Protein AF-0000000076748631 (afdb_homodimer)

Foldseek 3Di:
DPPPPPPPPPPPPPPVPVVVDDQDPQNVQVVVLVVVLQVCLFLLVLVVNLVQADQWAWEAPCQPPNDGIDIDGSVVVSVVSLLFNLLFPGKGKDWDDWDKDDDPFKIKIKIWIKIWTHHPDAAIKIWTDMWMWIWGDDVPHIHTRYIHDDTDDMDGDCVVRVRSSVCSVVSSVVSVVPDDDDD/DPPPPPPPPPPPPPPPPVVVPDQDPQNVQVVVLVVVLQVCLFLLVLVVNLVQADQWAWEAPCQPPNDGIDIDGSVVVSVVSLLFNLLFPTKGKDWDDWDKDDDPFKIKIKIWIKIWTHHPDQAIKIWTDMWMWIWGDDVPHIHTRYIHDDTDDMDGDCVVRVRSSVCSNVSSVVSVVPDDDDD

Organism: NCBI:txid190893

pLDDT: mean 91.05, std 18.89, range [30.5, 99.0]

Nearest PDB structures (foldseek):
  4gb5-assembly1_A  TM=9.328E-01  e=2.569E-11  Kribbella flavida DSM 17836
  8uso-assembly1_C  TM=7.664E-01  e=4.942E-06  Homo sapiens
  8uso-assembly1_A  TM=7.696E-01  e=5.552E-06  Homo sapiens
  5ig5-assembly1_F-2  TM=7.342E-01  e=4.785E-05  Nematostella vectensis
  7urz-assembly1_B  TM=7.577E-01  e=1.935E-04  Homo sapiens

InterPro domains:
  IPR032710 NTF2-like domain superfamily [SSF54427] (24-156)
  IPR037401 SnoaL-like domain [PF13577] (24-147)

Sequence (366 aa):
MKLRQYLLLFIGVITMSVNAQTMTLDEAKIRSNINSFSALADQGAFEYLGRLLAPELTVDYTTLFGGEAQQVKRQDLMQQWAGFLPGFDATFHDLSNLNVFINGDKANATVDFTASHWSGEEGFWAVSGGYEFGLQRAGDNWQITSVKLNRKAEQGSRDVLAEAPKYAAQNLKTREALKVTYQMKLRQYLLLFIGVITMSVNAQTMTLDEAKIRSNINSFSALADQGAFEYLGRLLAPELTVDYTTLFGGEAQQVKRQDLMQQWAGFLPGFDATFHDLSNLNVFINGDKANATVDFTASHWSGEEGFWAVSGGYEFGLQRAGDNWQITSVKLNRKAEQGSRDVLAEAPKYAAQNLKTREALKVTYQ

Structure (mmCIF, N/CA/C/O backbone):
data_AF-0000000076748631-model_v1
#
loop_
_entity.id
_entity.type
_entity.pdbx_description
1 polymer 'SnoaL-like domain-containing protein'
#
loop_
_atom_site.group_PDB
_atom_site.id
_atom_site.type_symbol
_atom_site.label_atom_id
_atom_site.label_alt_id
_atom_site.label_comp_id
_atom_site.label_asym_id
_atom_site.label_entity_id
_atom_site.label_seq_id
_atom_site.pdbx_PDB_ins_code
_atom_site.Cartn_x
_atom_site.Cartn_y
_atom_site.Cartn_z
_atom_site.occupancy
_atom_site.B_iso_or_equiv
_atom_site.auth_seq_id
_atom_site.auth_comp_id
_atom_site.auth_asym_id
_atom_site.auth_atom_id
_atom_site.pdbx_PDB_model_num
ATOM 1 N N . MET A 1 1 ? 33.906 -1.783 -70.312 1 31.56 1 MET A N 1
ATOM 2 C CA . MET A 1 1 ? 32.656 -1.93 -69.562 1 31.56 1 MET A CA 1
ATOM 3 C C . MET A 1 1 ? 32.875 -1.774 -68.062 1 31.56 1 MET A C 1
ATOM 5 O O . MET A 1 1 ? 33.531 -2.609 -67.438 1 31.56 1 MET A O 1
ATOM 9 N N . LYS A 1 2 ? 33.031 -0.497 -67.562 1 38.59 2 LYS A N 1
ATOM 10 C CA . LYS A 1 2 ? 33.25 -0.046 -66.188 1 38.59 2 LYS A CA 1
ATOM 11 C C . LYS A 1 2 ? 32.125 -0.514 -65.25 1 38.59 2 LYS A C 1
ATOM 13 O O . LYS A 1 2 ? 30.953 -0.223 -65.5 1 38.59 2 LYS A O 1
ATOM 18 N N . LEU A 1 3 ? 32.25 -1.629 -64.5 1 39.78 3 LEU A N 1
ATOM 19 C CA . LEU A 1 3 ? 31.375 -2.211 -63.469 1 39.78 3 LEU A CA 1
ATOM 20 C C . LEU A 1 3 ? 31.047 -1.193 -62.406 1 39.78 3 LEU A C 1
ATOM 22 O O . LEU A 1 3 ? 31.953 -0.686 -61.719 1 39.78 3 LEU A O 1
ATOM 26 N N . ARG A 1 4 ? 30.031 -0.271 -62.594 1 38.12 4 ARG A N 1
ATOM 27 C CA . ARG A 1 4 ? 29.484 0.6 -61.562 1 38.12 4 ARG A CA 1
ATOM 28 C C . ARG A 1 4 ? 29.094 -0.199 -60.312 1 38.12 4 ARG A C 1
ATOM 30 O O . ARG A 1 4 ? 28.25 -1.102 -60.375 1 38.12 4 ARG A O 1
ATOM 37 N N . GLN A 1 5 ? 29.953 -0.363 -59.344 1 39.84 5 GLN A N 1
ATOM 38 C CA . GLN A 1 5 ? 29.672 -0.897 -58 1 39.84 5 GLN A CA 1
ATOM 39 C C . GLN A 1 5 ? 28.578 -0.096 -57.312 1 39.84 5 GLN A C 1
ATOM 41 O O . GLN A 1 5 ? 28.75 1.096 -57.031 1 39.84 5 GLN A O 1
ATOM 46 N N . TYR A 1 6 ? 27.25 -0.296 -57.719 1 37.88 6 TYR A N 1
ATOM 47 C CA . TYR A 1 6 ? 26.203 0.263 -56.875 1 37.88 6 TYR A CA 1
ATOM 48 C C . TYR A 1 6 ? 26.375 -0.145 -55.406 1 37.88 6 TYR A C 1
ATOM 50 O O . TYR A 1 6 ? 26.422 -1.337 -55.094 1 37.88 6 TYR A O 1
ATOM 58 N N . LEU A 1 7 ? 26.906 0.706 -54.562 1 37.88 7 LEU A N 1
ATOM 59 C CA . LEU A 1 7 ? 26.922 0.614 -53.125 1 37.88 7 LEU A CA 1
ATOM 60 C C . LEU A 1 7 ? 25.516 0.537 -52.562 1 37.88 7 LEU A C 1
ATOM 62 O O . LEU A 1 7 ? 24.734 1.487 -52.688 1 37.88 7 LEU A O 1
ATOM 66 N N . LEU A 1 8 ? 24.859 -0.652 -52.656 1 39.12 8 LEU A N 1
ATOM 67 C CA . LEU A 1 8 ? 23.609 -0.836 -51.906 1 39.12 8 LEU A CA 1
ATOM 68 C C . LEU A 1 8 ? 23.797 -0.435 -50.438 1 39.12 8 LEU A C 1
ATOM 70 O O . LEU A 1 8 ? 24.625 -1.006 -49.719 1 39.12 8 LEU A O 1
ATOM 74 N N . LEU A 1 9 ? 23.484 0.778 -50.125 1 38.91 9 LEU A N 1
ATOM 75 C CA . LEU A 1 9 ? 23.359 1.247 -48.75 1 38.91 9 LEU A CA 1
ATOM 76 C C . LEU A 1 9 ? 22.344 0.404 -47.969 1 38.91 9 LEU A C 1
ATOM 78 O O . LEU A 1 9 ? 21.156 0.438 -48.25 1 38.91 9 LEU A O 1
ATOM 82 N N . PHE A 1 10 ? 22.75 -0.78 -47.469 1 36.44 10 PHE A N 1
ATOM 83 C CA . PHE A 1 10 ? 21.953 -1.516 -46.469 1 36.44 10 PHE A CA 1
ATOM 84 C C . PHE A 1 10 ? 21.594 -0.629 -45.281 1 36.44 10 PHE A C 1
ATOM 86 O O . PHE A 1 10 ? 22.469 -0.287 -44.5 1 36.44 10 PHE A O 1
ATOM 93 N N . ILE A 1 11 ? 20.672 0.259 -45.469 1 39.62 11 ILE A N 1
ATOM 94 C CA . ILE A 1 11 ? 20.109 0.899 -44.281 1 39.62 11 ILE A CA 1
ATOM 95 C C . ILE A 1 11 ? 19.594 -0.165 -43.312 1 39.62 11 ILE A C 1
ATOM 97 O O . ILE A 1 11 ? 18.594 -0.821 -43.594 1 39.62 11 ILE A O 1
ATOM 101 N N . GLY A 1 12 ? 20.453 -0.806 -42.625 1 39.28 12 GLY A N 1
ATOM 102 C CA . GLY A 1 12 ? 19.984 -1.604 -41.5 1 39.28 12 GLY A CA 1
ATOM 103 C C . GLY A 1 12 ? 18.938 -0.895 -40.656 1 39.28 12 GLY A C 1
ATOM 104 O O . GLY A 1 12 ? 19.203 0.167 -40.094 1 39.28 12 GLY A O 1
ATOM 105 N N . VAL A 1 13 ? 17.719 -0.955 -41.031 1 37.16 13 VAL A N 1
ATOM 106 C CA . VAL A 1 13 ? 16.672 -0.601 -40.094 1 37.16 13 VAL A CA 1
ATOM 107 C C . VAL A 1 13 ? 16.906 -1.296 -38.75 1 37.16 13 VAL A C 1
ATOM 109 O O . VAL A 1 13 ? 16.875 -2.525 -38.656 1 37.16 13 VAL A O 1
ATOM 112 N N . ILE A 1 14 ? 17.781 -0.857 -37.969 1 36.91 14 ILE A N 1
ATOM 113 C CA . ILE A 1 14 ? 17.766 -1.282 -36.562 1 36.91 14 ILE A CA 1
ATOM 114 C C . ILE A 1 14 ? 16.344 -1.191 -36 1 36.91 14 ILE A C 1
ATOM 116 O O . ILE A 1 14 ? 15.805 -0.095 -35.844 1 36.91 14 ILE A O 1
ATOM 120 N N . THR A 1 15 ? 15.531 -2.053 -36.438 1 36.19 15 THR A N 1
ATOM 121 C CA . THR A 1 15 ? 14.32 -2.164 -35.656 1 36.19 15 THR A CA 1
ATOM 122 C C . THR A 1 15 ? 14.648 -2.182 -34.156 1 36.19 15 THR A C 1
ATOM 124 O O . THR A 1 15 ? 15.375 -3.055 -33.688 1 36.19 15 THR A O 1
ATOM 127 N N . MET A 1 16 ? 14.961 -1.068 -33.594 1 36.19 16 MET A N 1
ATOM 128 C CA . MET A 1 16 ? 14.898 -1.068 -32.125 1 36.19 16 MET A CA 1
ATOM 129 C C . MET A 1 16 ? 13.711 -1.896 -31.641 1 36.19 16 MET A C 1
ATOM 131 O O . MET A 1 16 ? 12.562 -1.506 -31.812 1 36.19 16 MET A O 1
ATOM 135 N N . SER A 1 17 ? 13.742 -3.121 -31.906 1 36.19 17 SER A N 1
ATOM 136 C CA . SER A 1 17 ? 12.789 -3.889 -31.109 1 36.19 17 SER A CA 1
ATOM 137 C C . SER A 1 17 ? 12.633 -3.295 -29.719 1 36.19 17 SER A C 1
ATOM 139 O O . SER A 1 17 ? 13.602 -3.232 -28.953 1 36.19 17 SER A O 1
ATOM 141 N N . VAL A 1 18 ? 12.109 -2.125 -29.578 1 39.78 18 VAL A N 1
ATOM 142 C CA . VAL A 1 18 ? 11.711 -1.742 -28.219 1 39.78 18 VAL A CA 1
ATOM 143 C C . VAL A 1 18 ? 11.383 -2.992 -27.406 1 39.78 18 VAL A C 1
ATOM 145 O O . VAL A 1 18 ? 10.344 -3.623 -27.625 1 39.78 18 VAL A O 1
ATOM 148 N N . ASN A 1 19 ? 12.219 -4 -27.453 1 40.84 19 ASN A N 1
ATOM 149 C CA . ASN A 1 19 ? 12.008 -5.039 -26.438 1 40.84 19 ASN A CA 1
ATOM 150 C C . ASN A 1 19 ? 11.438 -4.461 -25.156 1 40.84 19 ASN A C 1
ATOM 152 O O . ASN A 1 19 ? 12.094 -3.66 -24.484 1 40.84 19 ASN A O 1
ATOM 156 N N . ALA A 1 20 ? 10.289 -3.955 -25.156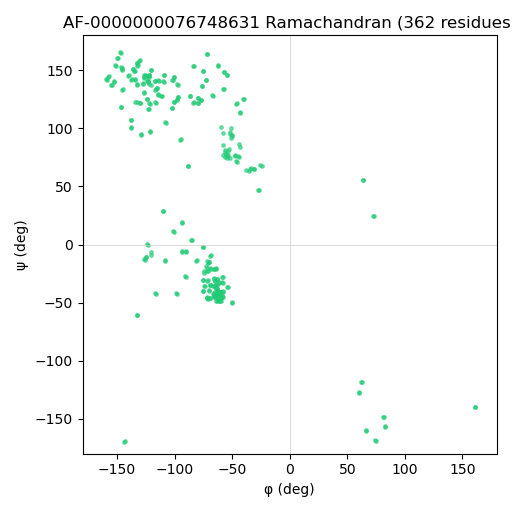 1 48.44 20 ALA A N 1
ATOM 157 C CA . ALA A 1 20 ? 9.625 -3.59 -23.906 1 48.44 20 ALA A CA 1
ATOM 158 C C . ALA A 1 20 ? 10.172 -4.402 -22.734 1 48.44 20 ALA A C 1
ATOM 160 O O . ALA A 1 20 ? 9.977 -5.617 -22.672 1 48.44 20 ALA A O 1
ATOM 161 N N . GLN A 1 21 ? 11.422 -4.133 -22.406 1 56.09 21 GLN A N 1
ATOM 162 C CA . GLN A 1 21 ? 12.156 -4.891 -21.406 1 56.09 21 GLN A CA 1
ATOM 163 C C . GLN A 1 21 ? 11.289 -5.164 -20.172 1 56.09 21 GLN A C 1
ATOM 165 O O . GLN A 1 21 ? 10.586 -4.273 -19.703 1 56.09 21 GLN A O 1
ATOM 170 N N . THR A 1 22 ? 10.977 -6.309 -19.938 1 80.44 22 THR A N 1
ATOM 171 C CA . THR A 1 22 ? 10.297 -6.836 -18.766 1 80.44 22 THR A CA 1
ATOM 172 C C . THR A 1 22 ? 10.914 -6.277 -17.484 1 80.44 22 THR A C 1
ATOM 174 O O . THR A 1 22 ? 12.133 -6.082 -17.406 1 80.44 22 THR A O 1
ATOM 177 N N . MET A 1 23 ? 10.227 -5.652 -16.688 1 91.69 23 MET A N 1
ATOM 178 C CA . MET A 1 23 ? 10.648 -5.16 -15.383 1 91.69 23 MET A CA 1
ATOM 179 C C . MET A 1 23 ? 11.516 -6.191 -14.672 1 91.69 23 MET A C 1
ATOM 181 O O . MET A 1 23 ? 11.148 -7.359 -14.57 1 91.69 23 MET A O 1
ATOM 185 N N . THR A 1 24 ? 12.742 -5.75 -14.266 1 94.62 24 THR A N 1
ATOM 186 C CA . THR A 1 24 ? 13.625 -6.656 -13.547 1 94.62 24 THR A CA 1
ATOM 187 C C . THR A 1 24 ? 13.117 -6.902 -12.133 1 94.62 24 THR A C 1
ATOM 189 O O . THR A 1 24 ? 12.289 -6.145 -11.625 1 94.62 24 THR A O 1
ATOM 192 N N . LEU A 1 25 ? 13.641 -7.953 -11.5 1 96.88 25 LEU A N 1
ATOM 193 C CA . LEU A 1 25 ? 13.305 -8.281 -10.125 1 96.88 25 LEU A CA 1
ATOM 194 C C . LEU A 1 25 ? 13.641 -7.125 -9.188 1 96.88 25 LEU A C 1
ATOM 196 O O . LEU A 1 25 ? 12.836 -6.754 -8.336 1 96.88 25 LEU A O 1
ATOM 200 N N . ASP A 1 26 ? 14.844 -6.523 -9.352 1 97.25 26 ASP A N 1
ATOM 201 C CA . ASP A 1 26 ? 15.266 -5.414 -8.508 1 97.25 26 ASP A CA 1
ATOM 202 C C . ASP A 1 26 ? 14.344 -4.207 -8.68 1 97.25 26 ASP A C 1
ATOM 204 O O . ASP A 1 26 ? 13.969 -3.562 -7.699 1 97.25 26 ASP A O 1
ATOM 208 N N . GLU A 1 27 ? 14.031 -3.895 -9.906 1 97.75 27 GLU A N 1
ATOM 209 C CA . GLU A 1 27 ? 13.117 -2.783 -10.148 1 97.75 27 GLU A CA 1
ATOM 210 C C . GLU A 1 27 ? 11.75 -3.047 -9.516 1 97.75 27 GLU A C 1
ATOM 212 O O . GLU A 1 27 ? 11.148 -2.146 -8.93 1 97.75 27 GLU A O 1
ATOM 217 N N . ALA A 1 28 ? 11.25 -4.27 -9.648 1 97.69 28 ALA A N 1
ATOM 218 C CA . ALA A 1 28 ? 9.961 -4.629 -9.07 1 97.69 28 ALA A CA 1
ATOM 219 C C . ALA A 1 28 ? 9.969 -4.453 -7.555 1 97.69 28 ALA A C 1
ATOM 221 O O . ALA A 1 28 ? 9.008 -3.926 -6.98 1 97.69 28 ALA A O 1
ATOM 222 N N . LYS A 1 29 ? 11.047 -4.914 -6.938 1 98.44 29 LYS A N 1
ATOM 223 C CA . LYS A 1 29 ? 11.164 -4.773 -5.488 1 98.44 29 LYS A CA 1
ATOM 224 C C . LYS A 1 29 ? 11.156 -3.307 -5.074 1 98.44 29 LYS A C 1
ATOM 226 O O . LYS A 1 29 ? 10.477 -2.93 -4.117 1 98.44 29 LYS A O 1
ATOM 231 N N . ILE A 1 30 ? 11.852 -2.463 -5.82 1 98.88 30 ILE A N 1
ATOM 232 C CA . ILE A 1 30 ? 11.938 -1.043 -5.5 1 98.88 30 ILE A CA 1
ATOM 233 C C . ILE A 1 30 ? 10.578 -0.383 -5.727 1 98.88 30 ILE A C 1
ATOM 235 O O . ILE A 1 30 ? 10.109 0.383 -4.883 1 98.88 30 ILE A O 1
ATOM 239 N N . ARG A 1 31 ? 9.914 -0.647 -6.836 1 98.62 31 ARG A N 1
ATOM 240 C CA . ARG A 1 31 ? 8.594 -0.09 -7.113 1 98.62 31 ARG A CA 1
ATOM 241 C C . ARG A 1 31 ? 7.582 -0.531 -6.059 1 98.62 31 ARG A C 1
ATOM 243 O O . ARG A 1 31 ? 6.785 0.277 -5.578 1 98.62 31 ARG A O 1
ATOM 250 N N . SER A 1 32 ? 7.637 -1.802 -5.703 1 98.62 32 SER A N 1
ATOM 251 C CA . SER A 1 32 ? 6.766 -2.314 -4.652 1 98.62 32 SER A CA 1
ATOM 252 C C . SER A 1 32 ? 7.008 -1.595 -3.332 1 98.62 32 SER A C 1
ATOM 254 O O . SER A 1 32 ? 6.059 -1.223 -2.637 1 98.62 32 SER A O 1
ATOM 256 N N . ASN A 1 33 ? 8.289 -1.401 -2.977 1 98.81 33 ASN A N 1
ATOM 257 C CA . ASN A 1 33 ? 8.625 -0.713 -1.734 1 98.81 33 ASN A CA 1
ATOM 258 C C . ASN A 1 33 ? 8.094 0.717 -1.725 1 98.81 33 ASN A C 1
ATOM 260 O O . ASN A 1 33 ? 7.523 1.166 -0.728 1 98.81 33 ASN A O 1
ATOM 264 N N . ILE A 1 34 ? 8.203 1.403 -2.83 1 98.88 34 ILE A N 1
ATOM 265 C CA . ILE A 1 34 ? 7.785 2.799 -2.891 1 98.88 34 ILE A CA 1
ATOM 266 C C . ILE A 1 34 ? 6.262 2.881 -2.85 1 98.88 34 ILE A C 1
ATOM 268 O O . ILE A 1 34 ? 5.695 3.686 -2.107 1 98.88 34 ILE A O 1
ATOM 272 N N . ASN A 1 35 ? 5.586 2.062 -3.635 1 98.56 35 ASN A N 1
ATOM 273 C CA . ASN A 1 35 ? 4.133 2.012 -3.557 1 98.56 35 ASN A CA 1
ATOM 274 C C . ASN A 1 35 ? 3.656 1.652 -2.152 1 98.56 35 ASN A C 1
ATOM 276 O O . ASN A 1 35 ? 2.695 2.236 -1.648 1 98.56 35 ASN A O 1
ATOM 280 N N . SER A 1 36 ? 4.348 0.739 -1.539 1 98.88 36 SER A N 1
ATOM 281 C CA . SER A 1 36 ? 3.973 0.275 -0.207 1 98.88 36 SER A CA 1
ATOM 282 C C . SER A 1 36 ? 4.258 1.338 0.849 1 98.88 36 SER A C 1
ATOM 284 O O . SER A 1 36 ? 3.541 1.436 1.848 1 98.88 36 SER A O 1
ATOM 286 N N . PHE A 1 37 ? 5.344 2.182 0.588 1 98.94 37 PHE A N 1
ATOM 287 C CA . PHE A 1 37 ? 5.648 3.293 1.479 1 98.94 37 PHE A CA 1
ATOM 288 C C . PHE A 1 37 ? 4.402 4.129 1.752 1 98.94 37 PHE A C 1
ATOM 290 O O . PHE A 1 37 ? 4.027 4.328 2.908 1 98.94 37 PHE A O 1
ATOM 297 N N . SER A 1 38 ? 3.689 4.52 0.775 1 98.75 38 SER A N 1
ATOM 298 C CA . SER A 1 38 ? 2.498 5.355 0.867 1 98.75 38 SER A CA 1
ATOM 299 C C . SER A 1 38 ? 1.32 4.582 1.448 1 98.75 38 SER A C 1
ATOM 301 O O . SER A 1 38 ? 0.628 5.074 2.342 1 98.75 38 SER A O 1
ATOM 303 N N . ALA A 1 39 ? 1.073 3.385 1.009 1 98.75 39 ALA A N 1
ATOM 304 C CA . ALA A 1 39 ? -0.07 2.586 1.441 1 98.75 39 ALA A CA 1
ATOM 305 C C . ALA A 1 39 ? 0.04 2.227 2.92 1 98.75 39 ALA A C 1
ATOM 307 O O . ALA A 1 39 ? -0.946 2.301 3.658 1 98.75 39 ALA A O 1
ATOM 308 N N . LEU A 1 40 ? 1.26 1.797 3.322 1 98.94 40 LEU A N 1
ATOM 309 C CA . LEU A 1 40 ? 1.468 1.413 4.715 1 98.94 40 LEU A CA 1
ATOM 310 C C . LEU A 1 40 ? 1.305 2.613 5.641 1 98.94 40 LEU A C 1
ATOM 312 O O . LEU A 1 40 ? 0.773 2.484 6.746 1 98.94 40 LEU A O 1
ATOM 316 N N . ALA A 1 41 ? 1.736 3.789 5.211 1 98.81 41 ALA A N 1
ATOM 317 C CA . ALA A 1 41 ? 1.516 5.012 5.98 1 98.81 41 ALA A CA 1
ATOM 318 C C . ALA A 1 41 ? 0.026 5.309 6.125 1 98.81 41 ALA A C 1
ATOM 320 O O . ALA A 1 41 ? -0.457 5.574 7.227 1 98.81 41 ALA A O 1
ATOM 321 N N . ASP A 1 42 ? -0.707 5.207 5.043 1 98.75 42 ASP A N 1
ATOM 322 C CA . ASP A 1 42 ? -2.137 5.504 5.043 1 98.75 42 ASP A CA 1
ATOM 323 C C . ASP A 1 42 ? -2.9 4.516 5.926 1 98.75 42 ASP A C 1
ATOM 325 O O . ASP A 1 42 ? -3.902 4.879 6.543 1 98.75 42 ASP A O 1
ATOM 329 N N . GLN A 1 43 ? -2.414 3.279 6.016 1 98.62 43 GLN A N 1
ATOM 330 C CA . GLN A 1 43 ? -3.119 2.232 6.746 1 98.62 43 GLN A CA 1
ATOM 331 C C . GLN A 1 43 ? -2.627 2.141 8.188 1 98.62 43 GLN A C 1
ATOM 333 O O . GLN A 1 43 ? -3.127 1.329 8.969 1 98.62 43 GLN A O 1
ATOM 338 N N . GLY A 1 44 ? -1.604 2.893 8.523 1 98.5 44 GLY A N 1
ATOM 339 C CA . GLY A 1 44 ? -1.05 2.865 9.867 1 98.5 44 GLY A CA 1
ATOM 340 C C . GLY A 1 44 ? -0.276 1.596 10.172 1 98.5 44 GLY A C 1
ATOM 341 O O . GLY A 1 44 ? -0.241 1.14 11.312 1 98.5 44 GLY A O 1
ATOM 342 N N . ALA A 1 45 ? 0.218 0.957 9.172 1 98.62 45 ALA A N 1
ATOM 343 C CA . ALA A 1 45 ? 1.032 -0.244 9.344 1 98.62 45 ALA A CA 1
ATOM 344 C C . ALA A 1 45 ? 2.506 0.113 9.523 1 98.62 45 ALA A C 1
ATOM 346 O O . ALA A 1 45 ? 3.354 -0.312 8.734 1 98.62 45 ALA A O 1
ATOM 347 N N . PHE A 1 46 ? 2.816 0.73 10.617 1 98.81 46 PHE A N 1
ATOM 348 C CA . PHE A 1 46 ? 4.105 1.39 10.797 1 98.81 46 PHE A CA 1
ATOM 349 C C . PHE A 1 46 ? 5.207 0.365 11.039 1 98.81 46 PHE A C 1
ATOM 351 O O . PHE A 1 46 ? 6.359 0.585 10.656 1 98.81 46 PHE A O 1
ATOM 358 N N . GLU A 1 47 ? 4.922 -0.763 11.648 1 98.5 47 GLU A N 1
ATOM 359 C CA . GLU A 1 47 ? 5.938 -1.796 11.828 1 98.5 47 GLU A CA 1
ATOM 360 C C . GLU A 1 47 ? 6.395 -2.359 10.484 1 98.5 47 GLU A C 1
ATOM 362 O O . GLU A 1 47 ? 7.562 -2.723 10.328 1 98.5 47 GLU A O 1
ATOM 367 N N . TYR A 1 48 ? 5.457 -2.457 9.547 1 98.69 48 TYR A N 1
ATOM 368 C CA . TYR A 1 48 ? 5.801 -2.885 8.195 1 98.69 48 TYR A CA 1
ATOM 369 C C . TYR A 1 48 ? 6.504 -1.77 7.43 1 98.69 48 TYR A C 1
ATOM 371 O O . TYR A 1 48 ? 7.449 -2.023 6.68 1 98.69 48 TYR A O 1
ATOM 379 N N . LEU A 1 49 ? 6.012 -0.53 7.613 1 98.88 49 LEU A N 1
ATOM 380 C CA . LEU A 1 49 ? 6.633 0.616 6.957 1 98.88 49 LEU A CA 1
ATOM 381 C C . LEU A 1 49 ? 8.086 0.764 7.379 1 98.88 49 LEU A C 1
ATOM 383 O O . LEU A 1 49 ? 8.953 1.028 6.543 1 98.88 49 LEU A O 1
ATOM 387 N N . GLY A 1 50 ? 8.359 0.574 8.594 1 98.81 50 GLY A N 1
ATOM 388 C CA . GLY A 1 50 ? 9.719 0.676 9.109 1 98.81 50 GLY A CA 1
ATOM 389 C C . GLY A 1 50 ? 10.68 -0.275 8.43 1 98.81 50 GLY A C 1
ATOM 390 O O . GLY A 1 50 ? 11.859 0.043 8.266 1 98.81 50 GLY A O 1
ATOM 391 N N . ARG A 1 51 ? 10.195 -1.385 8.047 1 97.81 51 ARG A N 1
ATOM 392 C CA . ARG A 1 51 ? 11.047 -2.402 7.43 1 97.81 51 ARG A CA 1
ATOM 393 C C . ARG A 1 51 ? 11.531 -1.953 6.055 1 97.81 51 ARG A C 1
ATOM 395 O O . ARG A 1 51 ? 12.5 -2.494 5.527 1 97.81 51 ARG A O 1
ATOM 402 N N . LEU A 1 52 ? 10.836 -0.997 5.426 1 98.81 52 LEU A N 1
ATOM 403 C CA . LEU A 1 52 ? 11.211 -0.49 4.109 1 98.81 52 LEU A CA 1
ATOM 404 C C . LEU A 1 52 ? 12.328 0.548 4.227 1 98.81 52 LEU A C 1
ATOM 406 O O . LEU A 1 52 ? 12.945 0.913 3.227 1 98.81 52 LEU A O 1
ATOM 410 N N . LEU A 1 53 ? 12.562 1.023 5.457 1 98.94 53 LEU A N 1
ATOM 411 C CA . LEU A 1 53 ? 13.5 2.111 5.711 1 98.94 53 LEU A CA 1
ATOM 412 C C . LEU A 1 53 ? 14.828 1.573 6.227 1 98.94 53 LEU A C 1
ATOM 414 O O . LEU A 1 53 ? 14.859 0.589 6.969 1 98.94 53 LEU A O 1
ATOM 418 N N . ALA A 1 54 ? 15.867 2.223 5.812 1 98.88 54 ALA A N 1
ATOM 419 C CA . ALA A 1 54 ? 17.156 1.952 6.441 1 98.88 54 ALA A CA 1
ATOM 420 C C . ALA A 1 54 ? 17.125 2.301 7.926 1 98.88 54 ALA A C 1
ATOM 422 O O . ALA A 1 54 ? 16.344 3.152 8.352 1 98.88 54 ALA A O 1
ATOM 423 N N . PRO A 1 55 ? 17.969 1.651 8.719 1 98.5 55 PRO A N 1
ATOM 424 C CA . PRO A 1 55 ? 17.969 1.919 10.156 1 98.5 55 PRO A CA 1
ATOM 425 C C . PRO A 1 55 ? 18.141 3.402 10.484 1 98.5 55 PRO A C 1
ATOM 427 O O . PRO A 1 55 ? 17.547 3.895 11.445 1 98.5 55 PRO A O 1
ATOM 430 N N . GLU A 1 56 ? 18.953 4.066 9.695 1 98.75 56 GLU A N 1
ATOM 431 C CA . GLU A 1 56 ? 19.047 5.523 9.68 1 98.75 56 GLU A CA 1
ATOM 432 C C . GLU A 1 56 ? 18.875 6.078 8.273 1 98.75 56 GLU A C 1
ATOM 434 O O . GLU A 1 56 ? 19.375 5.504 7.305 1 98.75 56 GLU A O 1
ATOM 439 N N . LEU A 1 57 ? 18.109 7.18 8.211 1 98.94 57 LEU A N 1
ATOM 440 C CA . LEU A 1 57 ? 17.859 7.746 6.887 1 98.94 57 LEU A CA 1
ATOM 441 C C . LEU A 1 57 ? 17.75 9.266 6.957 1 98.94 57 LEU A C 1
ATOM 443 O O . LEU A 1 57 ? 17.594 9.828 8.039 1 98.94 57 LEU A O 1
ATOM 447 N N . THR A 1 58 ? 17.844 9.852 5.801 1 98.94 58 THR A N 1
ATOM 448 C CA . THR A 1 58 ? 17.656 11.289 5.676 1 98.94 58 THR A CA 1
ATOM 449 C C . THR A 1 58 ? 16.234 11.617 5.246 1 98.94 58 THR A C 1
ATOM 451 O O . THR A 1 58 ? 15.727 11.047 4.277 1 98.94 58 THR A O 1
ATOM 454 N N . VAL A 1 59 ? 15.594 12.469 5.992 1 98.94 59 VAL A N 1
ATOM 455 C CA . VAL A 1 59 ? 14.273 12.984 5.648 1 98.94 59 VAL A CA 1
ATOM 456 C C . VAL A 1 59 ? 14.344 14.484 5.41 1 98.94 59 VAL A C 1
ATOM 458 O O . VAL A 1 59 ? 14.773 15.242 6.285 1 98.94 59 VAL A O 1
ATOM 461 N N . ASP A 1 60 ? 13.961 14.891 4.234 1 98.94 60 ASP A N 1
ATOM 462 C CA . ASP A 1 60 ? 14.008 16.297 3.861 1 98.94 60 ASP A CA 1
ATOM 463 C C . ASP A 1 60 ? 12.625 16.812 3.475 1 98.94 60 ASP A C 1
ATOM 465 O O . ASP A 1 60 ? 12.188 16.641 2.332 1 98.94 60 ASP A O 1
ATOM 469 N N . TYR A 1 61 ? 11.977 17.438 4.402 1 98.5 61 TYR A N 1
ATOM 470 C CA . TYR A 1 61 ? 10.688 18.078 4.184 1 98.5 61 TYR A CA 1
ATOM 471 C C . TYR A 1 61 ? 10.812 19.594 4.246 1 98.5 61 TYR A C 1
ATOM 473 O O . TYR A 1 61 ? 9.859 20.281 4.621 1 98.5 61 TYR A O 1
ATOM 481 N N . THR A 1 62 ? 11.922 20.125 3.912 1 98.56 62 THR A N 1
ATOM 482 C CA . THR A 1 62 ? 12.242 21.547 4.082 1 98.56 62 THR A CA 1
ATOM 483 C C . THR A 1 62 ? 11.32 22.406 3.234 1 98.56 62 THR A C 1
ATOM 485 O O . THR A 1 62 ? 10.922 23.5 3.656 1 98.56 62 THR A O 1
ATOM 488 N N . THR A 1 63 ? 10.945 22.016 2.051 1 98.44 63 THR A N 1
ATOM 489 C CA . THR A 1 63 ? 10.094 22.812 1.178 1 98.44 63 THR A CA 1
ATOM 490 C C . THR A 1 63 ? 8.664 22.859 1.703 1 98.44 63 THR A C 1
ATOM 492 O O . THR A 1 63 ? 7.867 23.703 1.281 1 98.44 63 THR A O 1
ATOM 495 N N . LEU A 1 64 ? 8.344 21.984 2.605 1 97.62 64 LEU A N 1
ATOM 496 C CA . LEU A 1 64 ? 6.988 21.906 3.148 1 97.62 64 LEU A CA 1
ATOM 497 C C . LEU A 1 64 ? 6.902 22.641 4.488 1 97.62 64 LEU A C 1
ATOM 499 O O . LEU A 1 64 ? 5.973 23.406 4.727 1 97.62 64 LEU A O 1
ATOM 503 N N . PHE A 1 65 ? 7.883 22.438 5.277 1 96.69 65 PHE A N 1
ATOM 504 C CA . PHE A 1 65 ? 7.75 22.891 6.66 1 96.69 65 PHE A CA 1
ATOM 505 C C . PHE A 1 65 ? 8.883 23.844 7.027 1 96.69 65 PHE A C 1
ATOM 507 O O . PHE A 1 65 ? 8.914 24.375 8.141 1 96.69 65 PHE A O 1
ATOM 514 N N . GLY A 1 66 ? 9.773 24.109 6.121 1 97.06 66 GLY A N 1
ATOM 515 C CA . GLY A 1 66 ? 10.969 24.859 6.465 1 97.06 66 GLY A CA 1
ATOM 516 C C . GLY A 1 66 ? 11.984 24.047 7.246 1 97.06 66 GLY A C 1
ATOM 517 O O . GLY A 1 66 ? 11.93 22.828 7.246 1 97.06 66 GLY A O 1
ATOM 518 N N . GLY A 1 67 ? 13.023 24.703 7.805 1 97.5 67 GLY A N 1
ATOM 519 C CA . GLY A 1 67 ? 14.062 24 8.555 1 97.5 67 GLY A CA 1
ATOM 520 C C . GLY A 1 67 ? 15.117 23.375 7.66 1 97.5 67 GLY A C 1
ATOM 521 O O . GLY A 1 67 ? 15.492 23.953 6.637 1 97.5 67 GLY A O 1
ATOM 522 N N . GLU A 1 68 ? 15.656 22.188 8.211 1 98.25 68 GLU A N 1
ATOM 523 C CA . GLU A 1 68 ? 16.719 21.484 7.5 1 98.25 68 GLU A CA 1
ATOM 524 C C . GLU A 1 68 ? 16.406 20 7.363 1 98.25 68 GLU A C 1
ATOM 526 O O . GLU A 1 68 ? 15.602 19.453 8.117 1 98.25 68 GLU A O 1
ATOM 531 N N . ALA A 1 69 ? 17.047 19.453 6.414 1 98.62 69 ALA A N 1
ATOM 532 C CA . ALA A 1 69 ? 16.984 18 6.332 1 98.62 69 ALA A CA 1
ATOM 533 C C . ALA A 1 69 ? 17.469 17.359 7.625 1 98.62 69 ALA A C 1
ATOM 535 O O . ALA A 1 69 ? 18.375 17.875 8.281 1 98.62 69 ALA A O 1
ATOM 536 N N . GLN A 1 70 ? 16.906 16.219 7.949 1 98.5 70 GLN A N 1
ATOM 537 C CA . GLN A 1 70 ? 17.234 15.57 9.211 1 98.5 70 GLN A CA 1
ATOM 538 C C . GLN A 1 70 ? 17.75 14.148 8.984 1 98.5 70 GLN A C 1
ATOM 540 O O . GLN A 1 70 ? 17.25 13.438 8.109 1 98.5 70 GLN A O 1
ATOM 545 N N . GLN A 1 71 ? 18.734 13.766 9.727 1 98.75 71 GLN A N 1
ATOM 546 C CA . GLN A 1 71 ? 19.047 12.359 9.922 1 98.75 71 GLN A CA 1
ATOM 547 C C . GLN A 1 71 ? 18.234 11.758 11.07 1 98.75 71 GLN A C 1
ATOM 549 O O . GLN A 1 71 ? 18.25 12.289 12.188 1 98.75 71 GLN A O 1
ATOM 554 N N . VAL A 1 72 ? 17.578 10.648 10.773 1 98.7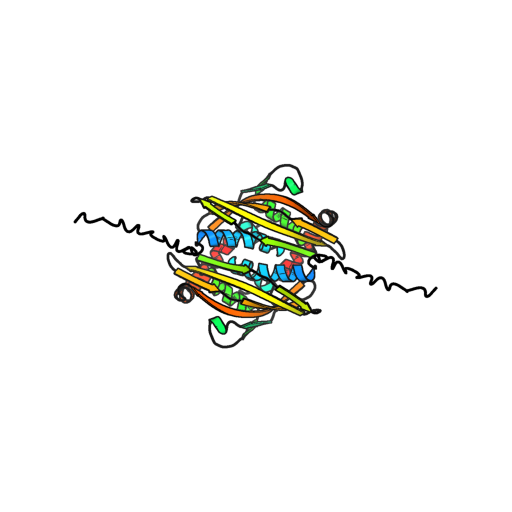5 72 VAL A N 1
ATOM 555 C CA . VAL A 1 72 ? 16.641 10.125 11.773 1 98.75 72 VAL A CA 1
ATOM 556 C C . VAL A 1 72 ? 16.734 8.602 11.82 1 98.75 72 VAL A C 1
ATOM 558 O O . VAL A 1 72 ? 16.984 7.953 10.805 1 98.75 72 VAL A O 1
ATOM 561 N N . LYS A 1 73 ? 16.562 8.031 13.031 1 98.81 73 LYS A N 1
ATOM 562 C CA . LYS A 1 73 ? 16.375 6.59 13.156 1 98.81 73 LYS A CA 1
ATOM 563 C C . LYS A 1 73 ? 14.992 6.176 12.68 1 98.81 73 LYS A C 1
ATOM 565 O O . LYS A 1 73 ? 14 6.859 12.953 1 98.81 73 LYS A O 1
ATOM 570 N N . ARG A 1 74 ? 14.898 5.031 12 1 98.81 74 ARG A N 1
ATOM 571 C CA . ARG A 1 74 ? 13.617 4.586 11.461 1 98.81 74 ARG A CA 1
ATOM 572 C C . ARG A 1 74 ? 12.602 4.367 12.578 1 98.81 74 ARG A C 1
ATOM 574 O O . ARG A 1 74 ? 11.406 4.613 12.391 1 98.81 74 ARG A O 1
ATOM 581 N N . GLN A 1 75 ? 13.031 3.939 13.781 1 98.75 75 GLN A N 1
ATOM 582 C CA . GLN A 1 75 ? 12.109 3.746 14.898 1 98.75 75 GLN A CA 1
ATOM 583 C C . GLN A 1 75 ? 11.508 5.074 15.352 1 98.75 75 GLN A C 1
ATOM 585 O O . GLN A 1 75 ? 10.312 5.156 15.625 1 98.75 75 GLN A O 1
ATOM 590 N N . ASP A 1 76 ? 12.336 6.117 15.406 1 98.75 76 ASP A N 1
ATOM 591 C CA . ASP A 1 76 ? 11.867 7.441 15.805 1 98.75 76 ASP A CA 1
ATOM 592 C C . ASP A 1 76 ? 10.891 8.008 14.766 1 98.75 76 ASP A C 1
ATOM 594 O O . ASP A 1 76 ? 9.875 8.602 15.125 1 98.75 76 ASP A O 1
ATOM 598 N N . LEU A 1 77 ? 11.219 7.844 13.516 1 98.81 77 LEU A N 1
ATOM 599 C CA . LEU A 1 77 ? 10.352 8.32 12.445 1 98.81 77 LEU A CA 1
ATOM 600 C C . LEU A 1 77 ? 8.992 7.629 12.5 1 98.81 77 LEU A C 1
ATOM 602 O O . LEU A 1 77 ? 7.953 8.281 12.367 1 98.81 77 LEU A O 1
ATOM 606 N N . MET A 1 78 ? 8.984 6.277 12.68 1 98.81 78 MET A N 1
ATOM 607 C CA . MET A 1 78 ? 7.734 5.531 12.781 1 98.81 78 MET A CA 1
ATOM 608 C C . MET A 1 78 ? 6.922 5.996 13.984 1 98.81 78 MET A C 1
ATOM 610 O O . MET A 1 78 ? 5.699 6.117 13.898 1 98.81 78 MET A O 1
ATOM 614 N N . GLN A 1 79 ? 7.605 6.242 15.094 1 98.62 79 GLN A N 1
ATOM 615 C CA . GLN A 1 79 ? 6.914 6.758 16.266 1 98.62 79 GLN A CA 1
ATOM 616 C C . GLN A 1 79 ? 6.281 8.117 15.992 1 98.62 79 GLN A C 1
ATOM 618 O O . GLN A 1 79 ? 5.141 8.367 16.391 1 98.62 79 GLN A O 1
ATOM 623 N N . GLN A 1 80 ? 7.047 8.953 15.359 1 98.38 80 GLN A N 1
ATOM 624 C CA . GLN A 1 80 ? 6.543 10.281 15.008 1 98.38 80 GLN A CA 1
ATOM 625 C C . GLN A 1 80 ? 5.324 10.18 14.094 1 98.38 80 GLN A C 1
ATOM 627 O O . GLN A 1 80 ? 4.309 10.836 14.328 1 98.38 80 GLN A O 1
ATOM 632 N N . TRP A 1 81 ? 5.418 9.367 13.039 1 98.69 81 TRP A N 1
ATOM 633 C CA . TRP A 1 81 ? 4.328 9.25 12.078 1 98.69 81 TRP A CA 1
ATOM 634 C C . TRP A 1 81 ? 3.123 8.555 12.703 1 98.69 81 TRP A C 1
ATOM 636 O O . TRP A 1 81 ? 1.976 8.898 12.406 1 98.69 81 TRP A O 1
ATOM 646 N N . ALA A 1 82 ? 3.344 7.574 13.617 1 98.69 82 ALA A N 1
ATOM 647 C CA . ALA A 1 82 ? 2.262 6.902 14.328 1 98.69 82 ALA A CA 1
ATOM 648 C C . ALA A 1 82 ? 1.536 7.875 15.258 1 98.69 82 ALA A C 1
ATOM 650 O O . ALA A 1 82 ? 0.346 7.707 15.539 1 98.69 82 ALA A O 1
ATOM 651 N N . GLY A 1 83 ? 2.195 8.844 15.75 1 98.56 83 GLY A N 1
ATOM 652 C CA . GLY A 1 83 ? 1.613 9.852 16.625 1 98.56 83 GLY A CA 1
ATOM 653 C C . GLY A 1 83 ? 0.942 10.984 15.875 1 98.56 83 GLY A C 1
ATOM 654 O O . GLY A 1 83 ? 0.458 11.938 16.484 1 98.56 83 GLY A O 1
ATOM 655 N N . PHE A 1 84 ? 0.871 10.914 14.57 1 98.69 84 PHE A N 1
ATOM 656 C CA . PHE A 1 84 ? 0.396 12.023 13.75 1 98.69 84 PHE A CA 1
ATOM 657 C C . PHE A 1 84 ? -0.629 11.547 12.727 1 98.69 84 PHE A C 1
ATOM 659 O O . PHE A 1 84 ? -1.811 11.883 12.828 1 98.69 84 PHE A O 1
ATOM 666 N N . LEU A 1 85 ? -0.307 10.633 11.805 1 98.69 85 LEU A N 1
ATOM 667 C CA . LEU A 1 85 ? -1.098 10.266 10.633 1 98.69 85 LEU A CA 1
ATOM 668 C C . LEU A 1 85 ? -2.43 9.648 11.047 1 98.69 85 LEU A C 1
ATOM 670 O O . LEU A 1 85 ? -3.477 10 10.492 1 98.69 85 LEU A O 1
ATOM 674 N N . PRO A 1 86 ? -2.463 8.781 12.133 1 98.56 86 PRO A N 1
ATOM 675 C CA . PRO A 1 86 ? -3.748 8.188 12.516 1 98.56 86 PRO A CA 1
ATOM 676 C C . PRO A 1 86 ? -4.723 9.211 13.094 1 98.56 86 PRO A C 1
ATOM 678 O O . PRO A 1 86 ? -5.906 8.906 13.281 1 98.56 86 PRO A O 1
ATOM 681 N N . GLY A 1 87 ? -4.246 10.367 13.344 1 98.62 87 GLY A N 1
ATOM 682 C CA . GLY A 1 87 ? -5.109 11.391 13.914 1 98.62 87 GLY A CA 1
ATOM 683 C C . GLY A 1 87 ? -6.125 11.938 12.922 1 98.62 87 GLY A C 1
ATOM 684 O O . GLY A 1 87 ? -7.094 12.586 13.32 1 98.62 87 GLY A O 1
ATOM 685 N N . PHE A 1 88 ? -5.867 11.758 11.672 1 98.5 88 PHE A N 1
ATOM 686 C CA . PHE A 1 88 ? -6.777 12.188 10.617 1 98.5 88 PHE A CA 1
ATOM 687 C C . PHE A 1 88 ? -7.871 11.148 10.398 1 98.5 88 PHE A C 1
ATOM 689 O O . PHE A 1 88 ? -7.68 9.969 10.672 1 98.5 88 PHE A O 1
ATOM 696 N N . ASP A 1 89 ? -9.039 11.594 9.898 1 97.06 89 ASP A N 1
ATOM 697 C CA . ASP A 1 89 ? -10.102 10.672 9.516 1 97.06 89 ASP A CA 1
ATOM 698 C C . ASP A 1 89 ? -9.664 9.781 8.352 1 97.06 89 ASP A C 1
ATOM 700 O O . ASP A 1 89 ? -10.062 8.617 8.273 1 97.06 89 ASP A O 1
ATOM 704 N N . ALA A 1 90 ? -8.875 10.406 7.496 1 97.25 90 ALA A N 1
ATOM 705 C CA . ALA A 1 90 ? -8.258 9.672 6.395 1 97.25 90 ALA A CA 1
ATOM 706 C C . ALA A 1 90 ? -7.027 10.406 5.867 1 97.25 90 ALA A C 1
ATOM 708 O O . ALA A 1 90 ? -6.984 11.641 5.871 1 97.25 90 ALA A O 1
ATOM 709 N N . THR A 1 91 ? -6.062 9.719 5.535 1 98.56 91 THR A N 1
ATOM 710 C CA . THR A 1 91 ? -4.957 10.172 4.699 1 98.56 91 THR A CA 1
ATOM 711 C C . THR A 1 91 ? -4.902 9.375 3.398 1 98.56 91 THR A C 1
ATOM 713 O O . THR A 1 91 ? -5.23 8.18 3.379 1 98.56 91 THR A O 1
ATOM 716 N N . PHE A 1 92 ? -4.621 10.008 2.322 1 98.62 92 PHE A N 1
ATOM 717 C CA . PHE A 1 92 ? -4.441 9.328 1.046 1 98.62 92 PHE A CA 1
ATOM 718 C C . PHE A 1 92 ? -3.244 9.898 0.293 1 98.62 92 PHE A C 1
ATOM 720 O O . PHE A 1 92 ? -3.291 11.031 -0.192 1 98.62 92 PHE A O 1
ATOM 727 N N . HIS A 1 93 ? -2.174 9.133 0.252 1 98.5 93 HIS A N 1
ATOM 728 C CA . HIS A 1 93 ? -0.968 9.484 -0.489 1 98.5 93 HIS A CA 1
ATOM 729 C C . HIS A 1 93 ? -0.973 8.859 -1.88 1 98.5 93 HIS A C 1
ATOM 731 O O . HIS A 1 93 ? -0.476 7.746 -2.066 1 98.5 93 HIS A O 1
ATOM 737 N N . ASP A 1 94 ? -1.498 9.578 -2.82 1 97.88 94 ASP A N 1
ATOM 738 C CA . ASP A 1 94 ? -1.642 9.141 -4.203 1 97.88 94 ASP A CA 1
ATOM 739 C C . ASP A 1 94 ? -0.352 9.375 -4.988 1 97.88 94 ASP A C 1
ATOM 741 O O . ASP A 1 94 ? 0.153 10.492 -5.047 1 97.88 94 ASP A O 1
ATOM 745 N N . LEU A 1 95 ? 0.208 8.289 -5.562 1 98.38 95 LEU A N 1
ATOM 746 C CA . LEU A 1 95 ? 1.46 8.359 -6.309 1 98.38 95 LEU A CA 1
ATOM 747 C C . LEU A 1 95 ? 1.215 8.156 -7.801 1 98.38 95 LEU A C 1
ATOM 749 O O . LEU A 1 95 ? 0.335 7.383 -8.188 1 98.38 95 LEU A O 1
ATOM 753 N N . SER A 1 96 ? 1.98 8.82 -8.586 1 97.56 96 SER A N 1
ATOM 754 C CA . SER A 1 96 ? 1.935 8.641 -10.031 1 97.56 96 SER A CA 1
ATOM 755 C C . SER A 1 96 ? 3.289 8.93 -10.672 1 97.56 96 SER A C 1
ATOM 757 O O . SER A 1 96 ? 4.148 9.57 -10.055 1 97.56 96 SER A O 1
ATOM 759 N N . ASN A 1 97 ? 3.541 8.336 -11.797 1 97.81 97 ASN A N 1
ATOM 760 C CA . ASN A 1 97 ? 4.734 8.609 -12.594 1 97.81 97 ASN A CA 1
ATOM 761 C C . ASN A 1 97 ? 6.004 8.219 -11.844 1 97.81 97 ASN A C 1
ATOM 763 O O . ASN A 1 97 ? 6.926 9.023 -11.719 1 97.81 97 ASN A O 1
ATOM 767 N N . LEU A 1 98 ? 6.059 6.992 -11.422 1 98.5 98 LEU A N 1
ATOM 768 C CA . LEU A 1 98 ? 7.219 6.48 -10.703 1 98.5 98 LEU A CA 1
ATOM 769 C C . LEU A 1 98 ? 8.344 6.125 -11.664 1 98.5 98 LEU A C 1
ATOM 771 O O . LEU A 1 98 ? 8.148 5.336 -12.586 1 98.5 98 LEU A O 1
ATOM 775 N N . ASN A 1 99 ? 9.453 6.766 -11.43 1 98.62 99 ASN A N 1
ATOM 776 C CA . ASN A 1 99 ? 10.68 6.477 -12.172 1 98.62 99 ASN A CA 1
ATOM 777 C C . ASN A 1 99 ? 11.766 5.91 -11.258 1 98.62 99 ASN A C 1
ATOM 779 O O . ASN A 1 99 ? 11.969 6.406 -10.148 1 98.62 99 ASN A O 1
ATOM 783 N N . VAL A 1 100 ? 12.414 4.852 -11.742 1 98.81 100 VAL A N 1
ATOM 784 C CA . VAL A 1 100 ? 13.422 4.172 -10.938 1 98.81 100 VAL A CA 1
ATOM 785 C C . VAL A 1 100 ? 14.727 4.07 -11.734 1 98.81 100 VAL A C 1
ATOM 787 O O . VAL A 1 100 ? 14.719 3.705 -12.914 1 98.81 100 VAL A O 1
ATOM 790 N N . PHE A 1 101 ? 15.812 4.449 -11.125 1 98.69 101 PHE A N 1
ATOM 791 C CA . PHE A 1 101 ? 17.156 4.293 -11.672 1 98.69 101 PHE A CA 1
ATOM 792 C C . PHE A 1 101 ? 18.016 3.451 -10.742 1 98.69 101 PHE A C 1
ATOM 794 O O . PHE A 1 101 ? 18.219 3.805 -9.578 1 98.69 101 PHE A O 1
ATOM 801 N N . ILE A 1 102 ? 18.531 2.33 -11.25 1 98.62 102 ILE A N 1
ATOM 802 C CA . ILE A 1 102 ? 19.359 1.426 -10.453 1 98.62 102 ILE A CA 1
ATOM 803 C C . ILE A 1 102 ? 20.797 1.463 -10.953 1 98.62 102 ILE A C 1
ATOM 805 O O . ILE A 1 102 ? 21.047 1.325 -12.156 1 98.62 102 ILE A O 1
ATOM 809 N N . ASN A 1 103 ? 21.656 1.677 -10.109 1 98.38 103 ASN A N 1
ATOM 810 C CA . ASN A 1 103 ? 23.094 1.64 -10.359 1 98.38 103 ASN A CA 1
ATOM 811 C C . ASN A 1 103 ? 23.828 0.767 -9.344 1 98.38 103 ASN A C 1
ATOM 813 O O . ASN A 1 103 ? 24.266 1.255 -8.297 1 98.38 103 ASN A O 1
ATOM 817 N N . GLY A 1 104 ? 24.016 -0.532 -9.805 1 97.69 104 GLY A N 1
ATOM 818 C CA . GLY A 1 104 ? 24.594 -1.466 -8.852 1 97.69 104 GLY A CA 1
ATOM 819 C C . GLY A 1 104 ? 23.734 -1.677 -7.621 1 97.69 104 GLY A C 1
ATOM 820 O O . GLY A 1 104 ? 22.578 -2.066 -7.727 1 97.69 104 GLY A O 1
ATOM 821 N N . ASP A 1 105 ? 24.281 -1.316 -6.434 1 98.62 105 ASP A N 1
ATOM 822 C CA . ASP A 1 105 ? 23.609 -1.552 -5.16 1 98.62 105 ASP A CA 1
ATOM 823 C C . ASP A 1 105 ? 22.953 -0.276 -4.648 1 98.62 105 ASP A C 1
ATOM 825 O O . ASP A 1 105 ? 22.547 -0.206 -3.486 1 98.62 105 ASP A O 1
ATOM 829 N N . LYS A 1 106 ? 22.875 0.725 -5.461 1 98.88 106 LYS A N 1
ATOM 830 C CA . LYS A 1 106 ? 22.172 1.968 -5.16 1 98.88 106 LYS A CA 1
ATOM 831 C C . LYS A 1 106 ? 21.062 2.232 -6.18 1 98.88 106 LYS A C 1
ATOM 833 O O . LYS A 1 106 ? 21.156 1.78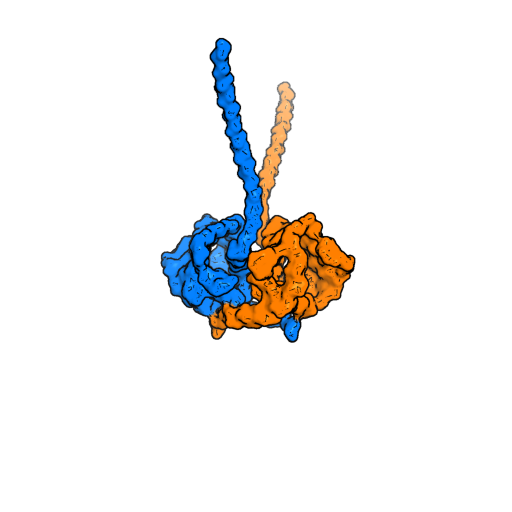9 -7.328 1 98.88 106 LYS A O 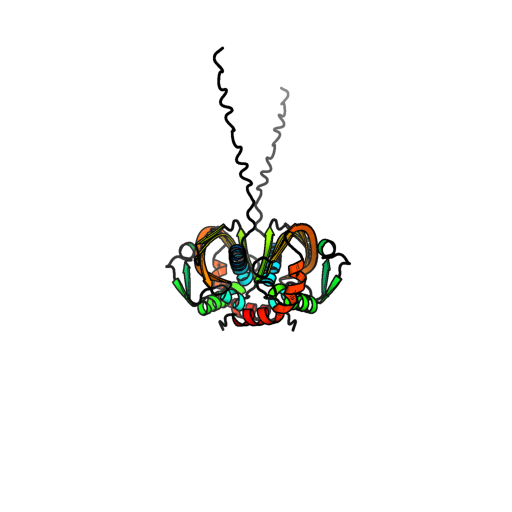1
ATOM 838 N N . ALA A 1 107 ? 20.078 2.871 -5.75 1 98.88 107 ALA A N 1
ATOM 839 C CA . ALA A 1 107 ? 19 3.266 -6.656 1 98.88 107 ALA A CA 1
ATOM 840 C C . ALA A 1 107 ? 18.406 4.609 -6.246 1 98.88 107 ALA A C 1
ATOM 842 O O . ALA A 1 107 ? 18.531 5.027 -5.094 1 98.88 107 ALA A O 1
ATOM 843 N N . ASN A 1 108 ? 17.891 5.309 -7.168 1 98.88 108 ASN A N 1
ATOM 844 C CA . ASN A 1 108 ? 17.078 6.5 -6.977 1 98.88 108 ASN A CA 1
ATOM 845 C C . ASN A 1 108 ? 15.695 6.348 -7.625 1 98.88 108 ASN A C 1
ATOM 847 O O . ASN A 1 108 ? 15.562 5.699 -8.664 1 98.88 108 ASN A O 1
ATOM 851 N N . ALA A 1 109 ? 14.75 6.902 -6.988 1 98.94 109 ALA A N 1
ATOM 852 C CA . ALA A 1 109 ? 13.406 6.918 -7.551 1 98.94 109 ALA A CA 1
ATOM 853 C C . ALA A 1 109 ? 12.75 8.289 -7.367 1 98.94 109 ALA A C 1
ATOM 855 O O . ALA A 1 109 ? 12.984 8.961 -6.363 1 98.94 109 ALA A O 1
ATOM 856 N N . THR A 1 110 ? 12.016 8.703 -8.352 1 98.94 110 THR A N 1
ATOM 857 C CA . THR A 1 110 ? 11.18 9.891 -8.266 1 98.94 110 THR A CA 1
ATOM 858 C C . THR A 1 110 ? 9.719 9.547 -8.547 1 98.94 110 THR A C 1
ATOM 860 O O . THR A 1 110 ? 9.422 8.656 -9.344 1 98.94 110 THR A O 1
ATOM 863 N N . VAL A 1 111 ? 8.867 10.227 -7.883 1 98.88 111 VAL A N 1
ATOM 864 C CA . VAL A 1 111 ? 7.445 9.977 -8.07 1 98.88 111 VAL A CA 1
ATOM 865 C C . VAL A 1 111 ? 6.652 11.25 -7.762 1 98.88 111 VAL A C 1
ATOM 867 O O . VAL A 1 111 ? 6.992 11.992 -6.84 1 98.88 111 VAL A O 1
ATOM 870 N N . ASP A 1 112 ? 5.621 11.547 -8.531 1 98.88 112 ASP A N 1
ATOM 871 C CA . ASP A 1 112 ? 4.656 12.586 -8.188 1 98.88 112 ASP A CA 1
ATOM 872 C C . ASP A 1 112 ? 3.703 12.109 -7.09 1 98.88 112 ASP A C 1
ATOM 874 O O . ASP A 1 112 ? 3.381 10.93 -7.008 1 98.88 112 ASP A O 1
ATOM 878 N N . PHE A 1 113 ? 3.266 13.055 -6.297 1 98.62 113 PHE A N 1
ATOM 879 C CA . PHE A 1 113 ? 2.34 12.648 -5.246 1 98.62 113 PHE A CA 1
ATOM 880 C C . PHE A 1 113 ? 1.319 13.742 -4.973 1 98.62 113 PHE A C 1
ATOM 882 O O . PHE A 1 113 ? 1.572 14.922 -5.25 1 98.62 113 PHE A O 1
ATOM 889 N N . THR A 1 114 ? 0.173 13.422 -4.547 1 98.56 114 THR A N 1
ATOM 890 C CA . THR A 1 114 ? -0.773 14.234 -3.787 1 98.56 114 THR A CA 1
ATOM 891 C C . THR A 1 114 ? -1.135 13.547 -2.471 1 98.56 114 THR A C 1
ATOM 893 O O . THR A 1 114 ? -1.629 12.422 -2.467 1 98.56 114 THR A O 1
ATOM 896 N N . ALA A 1 115 ? -0.809 14.148 -1.408 1 98.62 115 ALA A N 1
ATOM 897 C CA . ALA A 1 115 ? -1.165 13.68 -0.074 1 98.62 115 ALA A CA 1
ATOM 898 C C . ALA A 1 115 ? -2.336 14.477 0.497 1 98.62 115 ALA A C 1
ATOM 900 O O . ALA A 1 115 ? -2.232 15.688 0.689 1 98.62 115 ALA A O 1
ATOM 901 N N . SER A 1 116 ? -3.402 13.828 0.749 1 98.56 116 SER A N 1
ATOM 902 C CA . SER A 1 116 ? -4.617 14.469 1.24 1 98.56 116 SER A CA 1
ATOM 903 C C . SER A 1 116 ? -4.949 14.016 2.656 1 98.56 116 SER A C 1
ATOM 905 O O . SER A 1 116 ? -4.773 12.844 2.992 1 98.56 116 SER A O 1
ATOM 907 N N . HIS A 1 117 ? -5.426 14.93 3.453 1 98.56 117 HIS A N 1
ATOM 908 C CA . HIS A 1 117 ? -5.727 14.711 4.863 1 98.56 117 HIS A CA 1
ATOM 909 C C . HIS A 1 117 ? -7.09 15.289 5.23 1 98.56 117 HIS A C 1
ATOM 911 O O . HIS A 1 117 ? -7.34 16.484 5.027 1 98.56 117 HIS A O 1
ATOM 917 N N . TRP A 1 118 ? -7.945 14.477 5.738 1 97.94 118 TRP A N 1
ATOM 918 C CA . TRP A 1 118 ? -9.273 14.898 6.16 1 97.94 118 TRP A CA 1
ATOM 919 C C . TRP A 1 118 ? -9.398 14.867 7.68 1 97.94 118 TRP A C 1
ATOM 921 O O . TRP A 1 118 ? -8.883 13.961 8.336 1 97.94 118 TRP A O 1
ATOM 931 N N . SER A 1 119 ? -10.055 15.82 8.234 1 96.5 119 SER A N 1
ATOM 932 C CA . SER A 1 119 ? -10.289 15.922 9.672 1 96.5 119 SER A CA 1
ATOM 933 C C . SER A 1 119 ? -11.641 16.562 9.969 1 96.5 119 SER A C 1
ATOM 935 O O . SER A 1 119 ? -11.875 17.719 9.633 1 96.5 119 SER A O 1
ATOM 937 N N . GLY A 1 120 ? -12.469 15.805 10.617 1 92.06 120 GLY A N 1
ATOM 938 C CA . GLY A 1 120 ? -13.789 16.328 10.945 1 92.06 120 GLY A CA 1
ATOM 939 C C . GLY A 1 120 ? -14.648 16.578 9.727 1 92.06 120 GLY A C 1
ATOM 940 O O . GLY A 1 120 ? -14.406 16 8.664 1 92.06 120 GLY A O 1
ATOM 941 N N . GLU A 1 121 ? -15.625 17.359 9.852 1 89.5 121 GLU A N 1
ATOM 942 C CA . GLU A 1 121 ? -16.625 17.578 8.805 1 89.5 121 GLU A CA 1
ATOM 943 C C . GLU A 1 121 ? -16.062 18.422 7.672 1 89.5 121 GLU A C 1
ATOM 945 O O . GLU A 1 121 ? -16.344 18.156 6.5 1 89.5 121 GLU A O 1
ATOM 950 N N . GLU A 1 122 ? -15.219 19.375 7.996 1 92.06 122 GLU A N 1
ATOM 951 C CA . GLU A 1 122 ? -14.812 20.328 6.969 1 92.06 122 GLU A CA 1
ATOM 952 C C . GLU A 1 122 ? -13.297 20.406 6.852 1 92.06 122 GLU A C 1
ATOM 954 O O . GLU A 1 122 ? -12.766 21.047 5.938 1 92.06 122 GLU A O 1
ATOM 959 N N . GLY A 1 123 ? -12.648 19.844 7.812 1 96.12 123 GLY A N 1
ATOM 960 C CA . GLY A 1 123 ? -11.195 19.953 7.805 1 96.12 123 GLY A CA 1
ATOM 961 C C . GLY A 1 123 ? -10.547 19.188 6.66 1 96.12 123 GLY A C 1
ATOM 962 O O . GLY A 1 123 ? -10.859 18.016 6.43 1 96.12 123 GLY A O 1
ATOM 963 N N . PHE A 1 124 ? -9.656 19.922 5.91 1 97.62 124 PHE A N 1
ATOM 964 C CA . PHE A 1 124 ? -8.969 19.328 4.77 1 97.62 124 PHE A CA 1
ATOM 965 C C . PHE A 1 124 ? -7.656 20.047 4.488 1 97.62 124 PHE A C 1
ATOM 967 O O . PHE A 1 124 ? -7.59 21.266 4.559 1 97.62 124 PHE A O 1
ATOM 974 N N . TRP A 1 125 ? -6.672 19.25 4.215 1 98.06 125 TRP A N 1
ATOM 975 C CA . TRP A 1 125 ? -5.387 19.75 3.742 1 98.06 125 TRP A CA 1
ATOM 976 C C . TRP A 1 125 ? -4.754 18.781 2.748 1 98.06 125 TRP A C 1
ATOM 978 O O . TRP A 1 125 ? -4.77 17.562 2.959 1 98.06 125 TRP A O 1
ATOM 988 N N . ALA A 1 126 ? -4.27 19.281 1.646 1 98.44 126 ALA A N 1
ATOM 989 C CA . ALA A 1 126 ? -3.531 18.469 0.686 1 98.44 126 ALA A CA 1
ATOM 990 C C . ALA A 1 126 ? -2.266 19.172 0.221 1 98.44 126 ALA A C 1
ATOM 992 O O . ALA A 1 126 ? -2.256 20.406 0.063 1 98.44 126 ALA A O 1
ATOM 993 N N . VAL A 1 127 ? -1.291 18.438 0.073 1 98.56 127 VAL A N 1
ATOM 994 C CA . VAL A 1 127 ? -0.034 18.891 -0.514 1 98.56 127 VAL A CA 1
ATOM 995 C C . VAL A 1 127 ? 0.315 18.031 -1.722 1 98.56 127 VAL A C 1
ATOM 997 O O . VAL A 1 127 ? 0.074 16.812 -1.718 1 98.56 127 VAL A O 1
ATOM 1000 N N . SER A 1 128 ? 0.847 18.641 -2.787 1 98.69 128 SER A N 1
ATOM 1001 C CA . SER A 1 128 ? 1.276 17.922 -3.98 1 98.69 128 SER A CA 1
ATOM 1002 C C . SER A 1 128 ? 2.666 18.359 -4.426 1 98.69 128 SER A C 1
ATOM 1004 O O . SER A 1 128 ? 3.123 19.453 -4.062 1 98.69 128 SER A O 1
ATOM 1006 N N . GLY A 1 129 ? 3.332 17.531 -5.125 1 98.81 129 GLY A N 1
ATOM 1007 C CA . GLY A 1 129 ? 4.672 17.75 -5.652 1 98.81 129 GLY A CA 1
ATOM 1008 C C . GLY A 1 129 ? 5.379 16.453 -6.031 1 98.81 129 GLY A C 1
ATOM 1009 O O . GLY A 1 129 ? 4.789 15.578 -6.664 1 98.81 129 GLY A O 1
ATOM 1010 N N . GLY A 1 130 ? 6.672 16.438 -5.711 1 98.88 130 GLY A N 1
ATOM 1011 C CA . GLY A 1 130 ? 7.469 15.266 -6.02 1 98.88 130 GLY A CA 1
ATOM 1012 C C . GLY A 1 130 ? 8.211 14.711 -4.812 1 98.88 130 GLY A C 1
ATOM 1013 O O . GLY A 1 130 ? 8.672 15.477 -3.961 1 98.88 130 GLY A O 1
ATOM 1014 N N . TYR A 1 131 ? 8.305 13.375 -4.766 1 98.94 131 TYR A N 1
ATOM 1015 C CA . TYR A 1 131 ? 9.234 12.719 -3.852 1 98.94 131 TYR A CA 1
ATOM 1016 C C . TYR A 1 131 ? 10.484 12.25 -4.59 1 98.94 131 TYR A C 1
ATOM 1018 O O . TYR A 1 131 ? 10.406 11.812 -5.738 1 98.94 131 TYR A O 1
ATOM 1026 N N . GLU A 1 132 ? 11.562 12.391 -3.951 1 98.94 132 GLU A N 1
ATOM 1027 C CA . GLU A 1 132 ? 12.805 11.711 -4.316 1 98.94 132 GLU A CA 1
ATOM 1028 C C . GLU A 1 132 ? 13.219 10.711 -3.242 1 98.94 132 GLU A C 1
ATOM 1030 O O . GLU A 1 132 ? 13.305 11.055 -2.062 1 98.94 132 GLU A O 1
ATOM 1035 N N . PHE A 1 133 ? 13.484 9.531 -3.693 1 99 133 PHE A N 1
ATOM 1036 C CA . PHE A 1 133 ? 13.93 8.484 -2.785 1 99 133 PHE A CA 1
ATOM 1037 C C . PHE A 1 133 ? 15.344 8.023 -3.143 1 99 133 PHE A C 1
ATOM 1039 O O . PHE A 1 133 ? 15.672 7.883 -4.32 1 99 133 PHE A O 1
ATOM 1046 N N . GLY A 1 134 ? 16.188 7.922 -2.18 1 98.94 134 GLY A N 1
ATOM 1047 C CA . GLY A 1 134 ? 17.391 7.117 -2.283 1 98.94 134 GLY A CA 1
ATOM 1048 C C . GLY A 1 134 ? 17.234 5.734 -1.679 1 98.94 134 GLY A C 1
ATOM 1049 O O . GLY A 1 134 ? 16.609 5.578 -0.628 1 98.94 134 GLY A O 1
ATOM 1050 N N . LEU A 1 135 ? 17.766 4.703 -2.396 1 98.94 135 LEU A N 1
ATOM 1051 C CA . LEU A 1 135 ? 17.672 3.334 -1.898 1 98.94 135 LEU A CA 1
ATOM 1052 C C . LEU A 1 135 ? 19.031 2.635 -1.977 1 98.94 135 LEU A C 1
ATOM 1054 O O . LEU A 1 135 ? 19.859 2.982 -2.814 1 98.94 135 LEU A O 1
ATOM 1058 N N . GLN A 1 136 ? 19.141 1.693 -1.113 1 98.94 136 GLN A N 1
ATOM 1059 C CA . GLN A 1 136 ? 20.312 0.824 -1.081 1 98.94 136 GLN A CA 1
ATOM 1060 C C . GLN A 1 136 ? 19.906 -0.643 -0.974 1 98.94 136 GLN A C 1
ATOM 1062 O O . GLN A 1 136 ? 19 -0.986 -0.223 1 98.94 136 GLN A O 1
ATOM 1067 N N . ARG A 1 137 ? 20.594 -1.477 -1.738 1 98.62 137 ARG A N 1
ATOM 1068 C CA . ARG A 1 137 ? 20.375 -2.912 -1.596 1 98.62 137 ARG A CA 1
ATOM 1069 C C . ARG A 1 137 ? 20.641 -3.367 -0.166 1 98.62 137 ARG A C 1
ATOM 1071 O O . ARG A 1 137 ? 21.641 -2.959 0.444 1 98.62 137 ARG A O 1
ATOM 1078 N N . ALA A 1 138 ? 19.828 -4.129 0.406 1 97.75 138 ALA A N 1
ATOM 1079 C CA . ALA A 1 138 ? 19.953 -4.719 1.737 1 97.75 138 ALA A CA 1
ATOM 1080 C C . ALA A 1 138 ? 19.516 -6.18 1.728 1 97.75 138 ALA A C 1
ATOM 1082 O O . ALA A 1 138 ? 18.328 -6.484 1.813 1 97.75 138 ALA A O 1
ATOM 1083 N N . GLY A 1 139 ? 20.5 -7.078 1.706 1 94.56 139 GLY A N 1
ATOM 1084 C CA . GLY A 1 139 ? 20.172 -8.484 1.506 1 94.56 139 GLY A CA 1
ATOM 1085 C C . GLY A 1 139 ? 19.469 -8.742 0.188 1 94.56 139 GLY A C 1
ATOM 1086 O O . GLY A 1 139 ? 19.953 -8.344 -0.872 1 94.56 139 GLY A O 1
ATOM 1087 N N . ASP A 1 140 ? 18.312 -9.414 0.288 1 93.44 140 ASP A N 1
ATOM 1088 C CA . ASP A 1 140 ? 17.562 -9.758 -0.917 1 93.44 140 ASP A CA 1
ATOM 1089 C C . ASP A 1 140 ? 16.5 -8.703 -1.231 1 93.44 140 ASP A C 1
ATOM 1091 O O . ASP A 1 140 ? 15.57 -8.961 -1.991 1 93.44 140 ASP A O 1
ATOM 1095 N N . ASN A 1 141 ? 16.672 -7.551 -0.659 1 97 141 ASN A N 1
ATOM 1096 C CA . ASN A 1 141 ? 15.719 -6.473 -0.874 1 97 141 ASN A CA 1
ATOM 1097 C C . ASN A 1 141 ? 16.406 -5.113 -0.945 1 97 141 ASN A C 1
ATOM 1099 O O . ASN A 1 141 ? 17.594 -5.031 -1.281 1 97 141 ASN A O 1
ATOM 1103 N N . TRP A 1 142 ? 15.68 -4.094 -0.917 1 98.69 142 TRP A N 1
ATOM 1104 C CA . TRP A 1 142 ? 16.125 -2.707 -0.943 1 98.69 142 TRP A CA 1
ATOM 1105 C C . TRP A 1 142 ? 15.547 -1.922 0.227 1 98.69 142 TRP A C 1
ATOM 1107 O O . TRP A 1 142 ? 14.422 -2.174 0.651 1 98.69 142 TRP A O 1
ATOM 1117 N N . GLN A 1 143 ? 16.344 -0.98 0.715 1 98.94 143 GLN A N 1
ATOM 1118 C CA . GLN A 1 143 ? 15.867 -0.105 1.779 1 98.94 143 GLN A CA 1
ATOM 1119 C C . GLN A 1 143 ? 15.984 1.363 1.379 1 98.94 143 GLN A C 1
ATOM 1121 O O . GLN A 1 143 ? 16.922 1.749 0.683 1 98.94 143 GLN A O 1
ATOM 1126 N N . ILE A 1 144 ? 15.078 2.156 1.802 1 99 144 ILE A N 1
ATOM 1127 C CA . ILE A 1 144 ? 15.07 3.598 1.566 1 99 144 ILE A CA 1
ATOM 1128 C C . ILE A 1 144 ? 16.062 4.281 2.506 1 99 144 ILE A C 1
ATOM 1130 O O . ILE A 1 144 ? 15.953 4.148 3.729 1 99 144 ILE A O 1
ATOM 1134 N N . THR A 1 145 ? 16.953 5.012 1.938 1 98.94 145 THR A N 1
ATOM 1135 C CA . THR A 1 145 ? 17.984 5.68 2.717 1 98.94 145 THR A CA 1
ATOM 1136 C C . THR A 1 145 ? 17.734 7.184 2.773 1 98.94 145 THR A C 1
ATOM 1138 O O . THR A 1 145 ? 18.344 7.891 3.574 1 98.94 145 THR A O 1
ATOM 1141 N N . SER A 1 146 ? 16.875 7.633 1.929 1 98.94 146 SER A N 1
ATOM 1142 C CA . SER A 1 146 ? 16.5 9.047 1.968 1 98.94 146 SER A CA 1
ATOM 1143 C C . SER A 1 146 ? 15.133 9.281 1.342 1 98.94 146 SER A C 1
ATOM 1145 O O . SER A 1 146 ? 14.766 8.617 0.373 1 98.94 146 SER A O 1
ATOM 1147 N N . VAL A 1 147 ? 14.391 10.219 1.893 1 98.94 147 VAL A N 1
ATOM 1148 C CA . VAL A 1 147 ? 13.117 10.719 1.391 1 98.94 147 VAL A CA 1
ATOM 1149 C C . VAL A 1 147 ? 13.156 12.25 1.344 1 98.94 147 VAL A C 1
ATOM 1151 O O . VAL A 1 147 ? 13.398 12.898 2.359 1 98.94 147 VAL A O 1
ATOM 1154 N N . LYS A 1 148 ? 12.945 12.75 0.187 1 98.94 148 LYS A N 1
ATOM 1155 C CA . LYS A 1 148 ? 12.852 14.195 0.015 1 98.94 148 LYS A CA 1
ATOM 1156 C C . LYS A 1 148 ? 11.531 14.586 -0.646 1 98.94 148 LYS A C 1
ATOM 1158 O O . LYS A 1 148 ? 11.188 14.062 -1.707 1 98.94 148 LYS A O 1
ATOM 1163 N N . LEU A 1 149 ? 10.828 15.461 0.026 1 98.88 149 LEU A N 1
ATOM 1164 C CA . LEU A 1 149 ? 9.602 16.031 -0.521 1 98.88 149 LEU A CA 1
ATOM 1165 C C . LEU A 1 149 ? 9.867 17.406 -1.142 1 98.88 149 LEU A C 1
ATOM 1167 O O . LEU A 1 149 ? 10.484 18.266 -0.511 1 98.88 149 LEU A O 1
ATOM 1171 N N . ASN A 1 150 ? 9.5 17.562 -2.375 1 98.88 150 ASN A N 1
ATOM 1172 C CA . ASN A 1 150 ? 9.508 18.844 -3.066 1 98.88 150 ASN A CA 1
ATOM 1173 C C . ASN A 1 150 ? 8.086 19.359 -3.289 1 98.88 150 ASN A C 1
ATOM 1175 O O . ASN A 1 150 ? 7.395 18.922 -4.207 1 98.88 150 ASN A O 1
ATOM 1179 N N . ARG A 1 151 ? 7.738 20.312 -2.537 1 98.75 151 ARG A N 1
ATOM 1180 C CA . ARG A 1 151 ? 6.367 20.812 -2.559 1 98.75 151 ARG A CA 1
ATOM 1181 C C . ARG A 1 151 ? 6.113 21.672 -3.791 1 98.75 151 ARG A C 1
ATOM 1183 O O . ARG A 1 151 ? 6.926 22.531 -4.133 1 98.75 151 ARG A O 1
ATOM 1190 N N . LYS A 1 152 ? 5.027 21.469 -4.379 1 98.69 152 LYS A N 1
ATOM 1191 C CA . LYS A 1 152 ? 4.625 22.297 -5.516 1 98.69 152 LYS A CA 1
ATOM 1192 C C . LYS A 1 152 ? 3.354 23.078 -5.199 1 98.69 152 LYS A C 1
ATOM 1194 O O . LYS A 1 152 ? 3.221 24.234 -5.598 1 98.69 152 LYS A O 1
ATOM 1199 N N . ALA A 1 153 ? 2.387 22.453 -4.559 1 98.38 153 ALA A N 1
ATOM 1200 C CA . ALA A 1 153 ? 1.122 23.125 -4.277 1 98.38 153 ALA A CA 1
ATOM 1201 C C . ALA A 1 153 ? 0.488 22.594 -2.996 1 98.38 153 ALA A C 1
ATOM 1203 O O . ALA A 1 153 ? 0.822 21.5 -2.541 1 98.38 153 ALA A O 1
ATOM 1204 N N . GLU A 1 154 ? -0.433 23.375 -2.428 1 97.69 154 GLU A N 1
ATOM 1205 C CA . GLU A 1 154 ? -1.243 23 -1.275 1 97.69 154 GLU A CA 1
ATOM 1206 C C . GLU A 1 154 ? -2.701 23.406 -1.466 1 97.69 154 GLU A C 1
ATOM 1208 O O . GLU A 1 154 ? -2.998 24.344 -2.205 1 97.69 154 GLU A O 1
ATOM 1213 N N . GLN A 1 155 ? -3.488 22.703 -0.895 1 97.12 155 GLN A N 1
ATOM 1214 C CA . GLN A 1 155 ? -4.914 23 -0.835 1 97.12 155 GLN A CA 1
ATOM 1215 C C . GLN A 1 155 ? -5.461 22.797 0.577 1 97.12 155 GLN A C 1
ATOM 1217 O O . GLN A 1 155 ? -4.98 21.938 1.319 1 97.12 155 GLN A O 1
ATOM 1222 N N . GLY A 1 156 ? -6.473 23.562 0.938 1 97.19 156 GLY A N 1
ATOM 1223 C CA . GLY A 1 156 ? -7.082 23.438 2.25 1 97.19 156 GLY A CA 1
ATOM 1224 C C . GLY A 1 156 ? -6.34 24.188 3.332 1 97.19 156 GLY A C 1
ATOM 1225 O O . GLY A 1 156 ? -5.758 25.25 3.066 1 97.19 156 GLY A O 1
ATOM 1226 N N . SER A 1 157 ? -6.523 23.781 4.543 1 97.31 157 SER A N 1
ATOM 1227 C CA . SER A 1 157 ? -5.977 24.516 5.676 1 97.31 157 SER A CA 1
ATOM 1228 C C . SER A 1 157 ? -5.031 23.656 6.5 1 97.31 157 SER A C 1
ATOM 1230 O O . SER A 1 157 ? -5.363 22.516 6.836 1 97.31 157 SER A O 1
ATOM 1232 N N . ARG A 1 158 ? -3.91 24.234 6.898 1 97 158 ARG A N 1
ATOM 1233 C CA . ARG A 1 158 ? -2.943 23.531 7.738 1 97 158 ARG A CA 1
ATOM 1234 C C . ARG A 1 158 ? -3.438 23.438 9.172 1 97 158 ARG A C 1
ATOM 1236 O O . ARG A 1 158 ? -2.803 22.797 10.016 1 97 158 ARG A O 1
ATOM 1243 N N . ASP A 1 159 ? -4.582 24 9.461 1 95.5 159 ASP A N 1
ATOM 1244 C CA . ASP A 1 159 ? -5.156 23.953 10.805 1 95.5 159 ASP A CA 1
ATOM 1245 C C . ASP A 1 159 ? -5.367 22.5 11.25 1 95.5 159 ASP A C 1
ATOM 1247 O O . ASP A 1 159 ? -5.281 22.203 12.445 1 95.5 159 ASP A O 1
ATOM 1251 N N . VAL A 1 160 ? -5.57 21.641 10.289 1 96.75 160 VAL A N 1
ATOM 1252 C CA . VAL A 1 160 ? -5.859 20.25 10.617 1 96.75 160 VAL A CA 1
ATOM 1253 C C . VAL A 1 160 ? -4.602 19.578 11.156 1 96.75 160 VAL A C 1
ATOM 1255 O O . VAL A 1 160 ? -4.684 18.547 11.844 1 96.75 160 VAL A O 1
ATOM 1258 N N . LEU A 1 161 ? -3.443 20.109 10.836 1 97.44 161 LEU A N 1
ATOM 1259 C CA . LEU A 1 161 ? -2.182 19.5 11.242 1 97.44 161 LEU A CA 1
ATOM 1260 C C . LEU A 1 161 ? -1.997 19.594 12.758 1 97.44 161 LEU A C 1
ATOM 1262 O O . LEU A 1 161 ? -1.475 18.656 13.375 1 97.44 161 LEU A O 1
ATOM 1266 N N . ALA A 1 162 ? -2.455 20.672 13.359 1 95.31 162 ALA A N 1
ATOM 1267 C CA . ALA A 1 162 ? -2.281 20.891 14.789 1 95.31 162 ALA A CA 1
ATOM 1268 C C . ALA A 1 162 ? -3.219 20 15.602 1 95.31 162 ALA A C 1
ATOM 1270 O O . ALA A 1 162 ? -2.926 19.672 16.75 1 95.31 162 ALA A O 1
ATOM 1271 N N . GLU A 1 163 ? -4.305 19.547 15.039 1 95.5 163 GLU A N 1
ATOM 1272 C CA . GLU A 1 163 ? -5.344 18.812 15.75 1 95.5 163 GLU A CA 1
ATOM 1273 C C . GLU A 1 163 ? -5.082 17.312 15.711 1 95.5 163 GLU A C 1
ATOM 1275 O O . GLU A 1 163 ? -5.438 16.578 16.641 1 95.5 163 GLU A O 1
ATOM 1280 N N . ALA A 1 164 ? -4.41 16.844 14.703 1 97.44 164 ALA A N 1
ATOM 1281 C CA . ALA A 1 164 ? -4.309 15.422 14.391 1 97.44 164 ALA A CA 1
ATOM 1282 C C . ALA A 1 164 ? -3.66 14.648 15.539 1 97.44 164 ALA A C 1
ATOM 1284 O O . ALA A 1 164 ? -4.16 13.602 15.961 1 97.44 164 ALA A O 1
ATOM 1285 N N . PRO A 1 165 ? -2.582 15.227 16.172 1 97.94 165 PRO A N 1
ATOM 1286 C CA . PRO A 1 165 ? -1.898 14.438 17.203 1 97.94 165 PRO A CA 1
ATOM 1287 C C . PRO A 1 165 ? -2.791 14.133 18.406 1 97.94 165 PRO A C 1
ATOM 1289 O O . PRO A 1 165 ? -2.596 13.125 19.078 1 97.94 165 PRO A O 1
ATOM 1292 N N . LYS A 1 166 ? -3.83 14.898 18.594 1 97.31 166 LYS A N 1
ATOM 1293 C CA . LYS A 1 166 ? -4.73 14.719 19.719 1 97.31 166 LYS A CA 1
ATOM 1294 C C . LYS A 1 166 ? -5.48 13.398 19.625 1 97.31 166 LYS A C 1
ATOM 1296 O O . LYS A 1 166 ? -5.887 12.828 20.656 1 97.31 166 LYS A O 1
ATOM 1301 N N . TYR A 1 167 ? -5.578 12.82 18.469 1 97.75 167 TYR A N 1
ATOM 1302 C CA . TYR A 1 167 ? -6.445 11.672 18.25 1 97.75 167 TYR A CA 1
ATOM 1303 C C . TYR A 1 167 ? -5.641 10.461 17.781 1 97.75 167 TYR A C 1
ATOM 1305 O O . TYR A 1 167 ? -6.164 9.352 17.703 1 97.75 167 TYR A O 1
ATOM 1313 N N . ALA A 1 168 ? -4.395 10.672 17.484 1 98.5 168 ALA A N 1
ATOM 1314 C CA . ALA A 1 168 ? -3.596 9.688 16.766 1 98.5 168 ALA A CA 1
ATOM 1315 C C . ALA A 1 168 ? -3.486 8.383 17.547 1 98.5 168 ALA A C 1
ATOM 1317 O O . ALA A 1 168 ? -3.756 7.305 17 1 98.5 168 ALA A O 1
ATOM 1318 N N . ALA A 1 169 ? -3.154 8.523 18.797 1 97.69 169 ALA A N 1
ATOM 1319 C CA . ALA A 1 169 ? -2.914 7.328 19.594 1 97.69 169 ALA A CA 1
ATOM 1320 C C . ALA A 1 169 ? -4.184 6.488 19.719 1 97.69 169 ALA A C 1
ATOM 1322 O O . ALA A 1 169 ? -4.16 5.273 19.516 1 97.69 169 ALA A O 1
ATOM 1323 N N . GLN A 1 170 ? -5.266 7.121 20.062 1 97.81 170 GLN A N 1
ATOM 1324 C CA . GLN A 1 170 ? -6.527 6.41 20.25 1 97.81 170 GLN A CA 1
ATOM 1325 C C . GLN A 1 170 ? -7.02 5.816 18.938 1 97.81 170 GLN A C 1
ATOM 1327 O O . GLN A 1 170 ? -7.473 4.672 18.891 1 97.81 170 GLN A O 1
ATOM 1332 N N . ASN A 1 171 ? -6.953 6.562 17.891 1 97.75 171 ASN A N 1
ATOM 1333 C CA . ASN A 1 171 ? -7.379 6.066 16.578 1 97.75 171 ASN A CA 1
ATOM 1334 C C . ASN A 1 171 ? -6.523 4.895 16.109 1 97.75 171 ASN A C 1
ATOM 1336 O O . ASN A 1 171 ? -7.039 3.936 15.531 1 97.75 171 ASN A O 1
ATOM 1340 N N . LEU A 1 172 ? -5.203 5.047 16.328 1 98 172 LEU A N 1
ATOM 1341 C CA . LEU A 1 172 ? -4.316 3.953 15.945 1 98 172 LEU A CA 1
ATOM 1342 C C . LEU A 1 172 ? -4.684 2.674 16.688 1 98 172 LEU A C 1
ATOM 1344 O O . LEU A 1 172 ? -4.762 1.601 16.094 1 98 172 LEU A O 1
ATOM 1348 N N . LYS A 1 173 ? -4.914 2.799 17.984 1 97.56 173 LYS A N 1
ATOM 1349 C CA . LYS A 1 173 ? -5.312 1.647 18.781 1 97.56 173 LYS A CA 1
ATOM 1350 C C . LYS A 1 173 ? -6.602 1.025 18.25 1 97.56 173 LYS A C 1
ATOM 1352 O O . LYS A 1 173 ? -6.703 -0.197 18.125 1 97.56 173 LYS A O 1
ATOM 1357 N N . THR A 1 174 ? -7.562 1.833 17.922 1 97.12 174 THR A N 1
ATOM 1358 C CA . THR A 1 174 ? -8.852 1.38 17.391 1 97.12 174 THR A CA 1
ATOM 1359 C C . THR A 1 174 ? -8.664 0.652 16.062 1 97.12 174 THR A C 1
ATOM 1361 O O . THR A 1 174 ? -9.25 -0.411 15.852 1 97.12 174 THR A O 1
ATOM 1364 N N . ARG A 1 175 ? -7.84 1.172 15.195 1 96.75 175 ARG A N 1
ATOM 1365 C CA . ARG A 1 175 ? -7.605 0.574 13.883 1 96.75 175 ARG A CA 1
ATOM 1366 C C . ARG A 1 175 ? -6.832 -0.735 14.008 1 96.75 175 ARG A C 1
ATOM 1368 O O . ARG A 1 175 ? -7.094 -1.688 13.273 1 96.75 175 ARG A O 1
ATOM 1375 N N . GLU A 1 176 ? -5.859 -0.72 14.922 1 96.5 176 GLU A N 1
ATOM 1376 C CA . GLU A 1 176 ? -5.07 -1.928 15.148 1 96.5 176 GLU A CA 1
ATOM 1377 C C . GLU A 1 176 ? -5.945 -3.066 15.664 1 96.5 176 GLU A C 1
ATOM 1379 O O . GLU A 1 176 ? -5.703 -4.234 15.359 1 96.5 176 GLU A O 1
ATOM 1384 N N . ALA A 1 177 ? -7.012 -2.754 16.375 1 97.12 177 ALA A N 1
ATOM 1385 C CA . ALA A 1 177 ? -7.922 -3.758 16.922 1 97.12 177 ALA A CA 1
ATOM 1386 C C . ALA A 1 177 ? -8.719 -4.438 15.82 1 97.12 177 ALA A C 1
ATOM 1388 O O . ALA A 1 177 ? -9.32 -5.492 16.031 1 97.12 177 ALA A O 1
ATOM 1389 N N . LEU A 1 178 ? -8.727 -3.84 14.625 1 96.94 178 LEU A N 1
ATOM 1390 C CA . LEU A 1 178 ? -9.484 -4.387 13.508 1 96.94 178 LEU A CA 1
ATOM 1391 C C . LEU A 1 178 ? -8.641 -5.355 12.695 1 96.94 178 LEU A C 1
ATOM 1393 O O . LEU A 1 178 ? -9.125 -5.977 11.75 1 96.94 178 LEU A O 1
ATOM 1397 N N . LYS A 1 179 ? -7.344 -5.484 13.008 1 97.62 179 LYS A N 1
ATOM 1398 C CA . LYS A 1 179 ? -6.496 -6.461 12.328 1 97.62 179 LYS A CA 1
ATOM 1399 C C . LYS A 1 179 ? -7.098 -7.863 12.406 1 97.62 179 LYS A C 1
ATOM 1401 O O . LYS A 1 179 ? -7.668 -8.242 13.43 1 97.62 179 LYS A O 1
ATOM 1406 N N . VAL A 1 180 ? -6.879 -8.609 11.359 1 98 180 VAL A N 1
ATOM 1407 C CA . VAL A 1 180 ? -7.465 -9.938 11.273 1 98 180 VAL A CA 1
ATOM 1408 C C . VAL A 1 180 ? -6.418 -10.992 11.633 1 98 180 VAL A C 1
ATOM 1410 O O . VAL A 1 180 ? -5.336 -11.023 11.047 1 98 180 VAL A O 1
ATOM 1413 N N . THR A 1 181 ? -6.727 -11.781 12.625 1 96.5 181 THR A N 1
ATOM 1414 C CA . THR A 1 181 ? -5.914 -12.953 12.93 1 96.5 181 THR A CA 1
ATOM 1415 C C . THR A 1 181 ? -6.25 -14.109 11.992 1 96.5 181 THR A C 1
ATOM 1417 O O . THR A 1 181 ? -7.414 -14.508 11.883 1 96.5 181 THR A O 1
ATOM 1420 N N . TYR A 1 182 ? -5.25 -14.609 11.367 1 94.69 182 TYR A N 1
ATOM 1421 C CA . TYR A 1 182 ? -5.504 -15.656 10.383 1 94.69 182 TYR A CA 1
ATOM 1422 C C . TYR A 1 182 ? -4.688 -16.906 10.695 1 94.69 182 TYR A C 1
ATOM 1424 O O . TYR A 1 182 ? -4.855 -17.938 10.047 1 94.69 182 TYR A O 1
ATOM 1432 N N . GLN A 1 183 ? -3.77 -16.875 11.57 1 83.75 183 GLN A N 1
ATOM 1433 C CA . GLN A 1 183 ? -3.018 -18.062 11.992 1 83.75 183 GLN A CA 1
ATOM 1434 C C . GLN A 1 183 ? -3.764 -18.828 13.078 1 83.75 183 GLN A C 1
ATOM 1436 O O . GLN A 1 183 ? -4.52 -18.234 13.859 1 83.75 183 GLN A O 1
ATOM 1441 N N . MET B 1 1 ? -40.625 53.781 -38.594 1 30.5 1 MET B N 1
ATOM 1442 C CA . MET B 1 1 ? -39.344 53.438 -38 1 30.5 1 MET B CA 1
ATOM 1443 C C . MET B 1 1 ? -39.469 52.188 -37.125 1 30.5 1 MET B C 1
ATOM 1445 O O . MET B 1 1 ? -40.062 52.219 -36.062 1 30.5 1 MET B O 1
ATOM 1449 N N . LYS B 1 2 ? -39.688 50.969 -37.781 1 37.25 2 LYS B N 1
ATOM 1450 C CA . LYS B 1 2 ? -39.844 49.656 -37.156 1 37.25 2 LYS B CA 1
ATOM 1451 C C . LYS B 1 2 ? -38.594 49.281 -36.344 1 37.25 2 LYS B C 1
ATOM 1453 O O . LYS B 1 2 ? -37.469 49.312 -36.875 1 37.25 2 LYS B O 1
ATOM 1458 N N . LEU B 1 3 ? -38.562 49.406 -35 1 38.78 3 LEU B N 1
ATOM 1459 C CA . LEU B 1 3 ? -37.594 49 -34 1 38.78 3 LEU B CA 1
ATOM 1460 C C . LEU B 1 3 ? -37.281 47.5 -34.125 1 38.78 3 LEU B C 1
ATOM 1462 O O . LEU B 1 3 ? -38.156 46.656 -33.969 1 38.78 3 LEU B O 1
ATOM 1466 N N . ARG B 1 4 ? -36.406 47.062 -35.062 1 38.31 4 ARG B N 1
ATOM 1467 C CA . ARG B 1 4 ? -35.875 45.719 -35.125 1 38.31 4 ARG B CA 1
ATOM 1468 C C . ARG B 1 4 ? -35.281 45.312 -33.75 1 38.31 4 ARG B C 1
ATOM 1470 O O . ARG B 1 4 ? -34.375 46 -33.25 1 38.31 4 ARG B O 1
ATOM 1477 N N . GLN B 1 5 ? -36 44.656 -32.906 1 39.34 5 GLN B N 1
ATOM 1478 C CA . GLN B 1 5 ? -35.531 43.969 -31.703 1 39.34 5 GLN B CA 1
ATOM 1479 C C . GLN B 1 5 ? -34.438 42.969 -32 1 39.34 5 GLN B C 1
ATOM 1481 O O . GLN B 1 5 ? -34.656 42.031 -32.75 1 39.34 5 GLN B O 1
ATOM 1486 N N . TYR B 1 6 ? -33.156 43.438 -32.219 1 37.03 6 TYR B N 1
ATOM 1487 C CA . TYR B 1 6 ? -32.031 42.469 -32.219 1 37.03 6 TYR B CA 1
ATOM 1488 C C . TYR B 1 6 ? -32.062 41.625 -30.969 1 37.03 6 TYR B C 1
ATOM 1490 O O . TYR B 1 6 ? -32 42.125 -29.844 1 37.03 6 TYR B O 1
ATOM 1498 N N . LEU B 1 7 ? -32.625 40.438 -31.031 1 37.44 7 LEU B N 1
ATOM 1499 C CA . LEU B 1 7 ? -32.5 39.375 -30.031 1 37.44 7 LEU B CA 1
ATOM 1500 C C . LEU B 1 7 ? -31.031 39.031 -29.797 1 37.44 7 LEU B C 1
ATOM 1502 O O . LEU B 1 7 ? -30.344 38.531 -30.703 1 37.44 7 LEU B O 1
ATOM 1506 N N . LEU B 1 8 ? -30.297 39.844 -29 1 38.97 8 LEU B N 1
ATOM 1507 C CA . LEU B 1 8 ? -29 39.406 -28.531 1 38.97 8 LEU B CA 1
ATOM 1508 C C . LEU B 1 8 ? -29.078 38 -27.906 1 38.97 8 LEU B C 1
ATOM 1510 O O . LEU B 1 8 ? -29.797 37.812 -26.922 1 38.97 8 LEU B O 1
ATOM 1514 N N . LEU B 1 9 ? -28.812 37 -28.672 1 38.56 9 LEU B N 1
ATOM 1515 C CA . LEU B 1 9 ? -28.609 35.656 -28.172 1 38.56 9 LEU B CA 1
ATOM 1516 C C . LEU B 1 9 ? -27.469 35.625 -27.156 1 38.56 9 LEU B C 1
ATOM 1518 O O . LEU B 1 9 ? -26.312 35.875 -27.5 1 38.56 9 LEU B O 1
ATOM 1522 N N . PHE B 1 10 ? -27.734 35.906 -25.875 1 36.47 10 PHE B N 1
ATOM 1523 C CA . PHE B 1 10 ? -26.812 35.625 -24.781 1 36.47 10 PHE B CA 1
ATOM 1524 C C . PHE B 1 10 ? -26.391 34.156 -24.797 1 36.47 10 PHE B C 1
ATOM 1526 O O . PHE B 1 10 ? -27.188 33.281 -24.516 1 36.47 10 PHE B O 1
ATOM 1533 N N . ILE B 1 11 ? -25.516 33.781 -25.672 1 39.38 11 ILE B N 1
ATOM 1534 C CA . ILE B 1 11 ? -24.859 32.5 -25.516 1 39.38 11 ILE B CA 1
ATOM 1535 C C . ILE B 1 11 ? -24.203 32.406 -24.125 1 39.38 11 ILE B C 1
ATOM 1537 O O . ILE B 1 11 ? -23.203 33.094 -23.875 1 39.38 11 ILE B O 1
ATOM 1541 N N . GLY B 1 12 ? -25 32.219 -23.125 1 39.28 12 GLY B N 1
ATOM 1542 C CA . GLY B 1 12 ? -24.375 31.844 -21.859 1 39.28 12 GLY B CA 1
ATOM 1543 C C . GLY B 1 12 ? -23.297 30.781 -22.016 1 39.28 12 GLY B C 1
ATOM 1544 O O . GLY B 1 12 ? -23.562 29.672 -22.484 1 39.28 12 GLY B O 1
ATOM 1545 N N . VAL B 1 13 ? -22.109 31.172 -22.297 1 37.16 13 VAL B N 1
ATOM 1546 C CA . VAL B 1 13 ? -20.984 30.266 -22.109 1 37.16 13 VAL B CA 1
ATOM 1547 C C . VAL B 1 13 ? -21.078 29.609 -20.719 1 37.16 13 VAL B C 1
ATOM 1549 O O . VAL B 1 13 ? -20.969 30.297 -19.703 1 37.16 13 VAL B O 1
ATOM 1552 N N . ILE B 1 14 ? -21.891 28.688 -20.516 1 37.06 14 ILE B N 1
ATOM 1553 C CA . ILE B 1 14 ? -21.719 27.844 -19.328 1 37.06 14 ILE B CA 1
ATOM 1554 C C . ILE B 1 14 ? -20.266 27.422 -19.203 1 37.06 14 ILE B C 1
ATOM 1556 O O . ILE B 1 14 ? -19.766 26.641 -20.016 1 37.06 14 ILE B O 1
ATOM 1560 N N . THR B 1 15 ? -19.469 28.328 -18.859 1 36.31 15 THR B N 1
ATOM 1561 C CA . THR B 1 15 ? -18.172 27.828 -18.406 1 36.31 15 THR B CA 1
ATOM 1562 C C . THR B 1 15 ? -18.344 26.625 -17.484 1 36.31 15 THR B C 1
ATOM 1564 O O . THR B 1 15 ? -19 26.719 -16.438 1 36.31 15 THR B O 1
ATOM 1567 N N . MET B 1 16 ? -18.656 25.484 -18 1 36.25 16 MET B N 1
ATOM 1568 C CA . MET B 1 16 ? -18.438 24.312 -17.156 1 36.25 16 MET B CA 1
ATOM 1569 C C . MET B 1 16 ? -17.188 24.484 -16.297 1 36.25 16 MET B C 1
ATOM 1571 O O . MET B 1 16 ? -16.078 24.422 -16.812 1 36.25 16 MET B O 1
ATOM 1575 N N . SER B 1 17 ? -17.203 25.422 -15.469 1 36.06 17 SER B N 1
ATOM 1576 C CA . SER B 1 17 ? -16.156 25.312 -14.461 1 36.06 17 SER B CA 1
ATOM 1577 C C . SER B 1 17 ? -15.883 23.844 -14.109 1 36.06 17 SER B C 1
ATOM 1579 O O . SER B 1 17 ? -16.766 23.156 -13.602 1 36.06 17 SER B O 1
ATOM 1581 N N . VAL B 1 18 ? -15.391 23.031 -15 1 39.88 18 VAL B N 1
ATOM 1582 C CA . VAL B 1 18 ? -14.867 21.766 -14.523 1 39.88 18 VAL B CA 1
ATOM 1583 C C . VAL B 1 18 ? -14.375 21.906 -13.086 1 39.88 18 VAL B C 1
ATOM 1585 O O . VAL B 1 18 ? -13.336 22.516 -12.836 1 39.88 18 VAL B O 1
ATOM 1588 N N . ASN B 1 19 ? -15.156 22.516 -12.219 1 40.56 19 ASN B N 1
ATOM 1589 C CA . ASN B 1 19 ? -14.758 22.375 -10.82 1 40.56 19 ASN B CA 1
ATOM 1590 C C . ASN B 1 19 ? -14.062 21.031 -10.57 1 40.56 19 ASN B C 1
ATOM 1592 O O . ASN B 1 19 ? -14.68 19.984 -10.703 1 40.56 19 ASN B O 1
ATOM 1596 N N . ALA B 1 20 ? -12.961 20.781 -11.117 1 48.12 20 ALA B N 1
ATOM 1597 C CA . ALA B 1 20 ? -12.18 19.609 -10.742 1 48.12 20 ALA B CA 1
ATOM 1598 C C . ALA B 1 20 ? -12.5 19.172 -9.32 1 48.12 20 ALA B C 1
ATOM 1600 O O . ALA B 1 20 ? -12.211 19.891 -8.359 1 48.12 20 ALA B O 1
ATOM 1601 N N . GLN B 1 21 ? -13.719 18.672 -9.156 1 55.88 21 GLN B N 1
ATOM 1602 C CA . GLN B 1 21 ? -14.242 18.328 -7.84 1 55.88 21 GLN B CA 1
ATOM 1603 C C . GLN B 1 21 ? -13.188 17.594 -7.004 1 55.88 21 GLN B C 1
ATOM 1605 O O . GLN B 1 21 ? -12.492 16.703 -7.508 1 55.88 21 GLN B O 1
ATOM 1610 N N . THR B 1 22 ? -12.758 18.141 -6.008 1 80.19 22 THR B N 1
ATOM 1611 C CA . THR B 1 22 ? -11.875 17.609 -4.977 1 80.19 22 THR B CA 1
ATOM 1612 C C . THR B 1 22 ? -12.344 16.219 -4.535 1 80.19 22 THR B C 1
ATOM 1614 O O . THR B 1 22 ? -13.547 15.961 -4.477 1 80.19 22 THR B O 1
ATOM 1617 N N . MET B 1 23 ? -11.594 15.25 -4.641 1 91.62 23 MET B N 1
ATOM 1618 C CA . MET B 1 23 ? -11.859 13.898 -4.16 1 91.62 23 MET B CA 1
ATOM 1619 C C . MET B 1 23 ? -12.539 13.93 -2.795 1 91.62 23 MET B C 1
ATOM 1621 O O . MET B 1 23 ? -12.07 14.609 -1.88 1 91.62 23 MET B O 1
ATOM 1625 N N . THR B 1 24 ? -13.719 13.258 -2.713 1 94.62 24 THR B N 1
ATOM 1626 C CA . THR B 1 24 ? -14.422 13.211 -1.438 1 94.62 24 THR B CA 1
ATOM 1627 C C . THR B 1 24 ? -13.703 12.297 -0.453 1 94.62 24 THR B C 1
ATOM 1629 O O . THR B 1 24 ? -12.859 11.484 -0.852 1 94.62 24 THR B O 1
ATOM 1632 N N . LEU B 1 25 ? -14.047 12.43 0.828 1 96.88 25 LEU B N 1
ATOM 1633 C CA . LEU B 1 25 ? -13.492 11.586 1.88 1 96.88 25 LEU B CA 1
ATOM 1634 C C . LEU B 1 25 ? -13.773 10.109 1.6 1 96.88 25 LEU B C 1
ATOM 1636 O O . LEU B 1 25 ? -12.875 9.273 1.715 1 96.88 25 LEU B O 1
ATOM 1640 N N . ASP B 1 26 ? -15.023 9.781 1.207 1 97.31 26 ASP B N 1
ATOM 1641 C CA . ASP B 1 26 ? -15.398 8.398 0.922 1 97.31 26 ASP B CA 1
ATOM 1642 C C . ASP B 1 26 ? -14.594 7.844 -0.253 1 97.31 26 ASP B C 1
ATOM 1644 O O . ASP B 1 26 ? -14.125 6.707 -0.207 1 97.31 26 ASP B O 1
ATOM 1648 N N . GLU B 1 27 ? -14.484 8.617 -1.293 1 97.75 27 GLU B N 1
ATOM 1649 C CA . GLU B 1 27 ? -13.695 8.172 -2.436 1 97.75 27 GLU B CA 1
ATOM 1650 C C . GLU B 1 27 ? -12.234 7.945 -2.045 1 97.75 27 GLU B C 1
ATOM 1652 O O . GLU B 1 27 ? -11.617 6.969 -2.471 1 97.75 27 GLU B O 1
ATOM 1657 N N . ALA B 1 28 ? -11.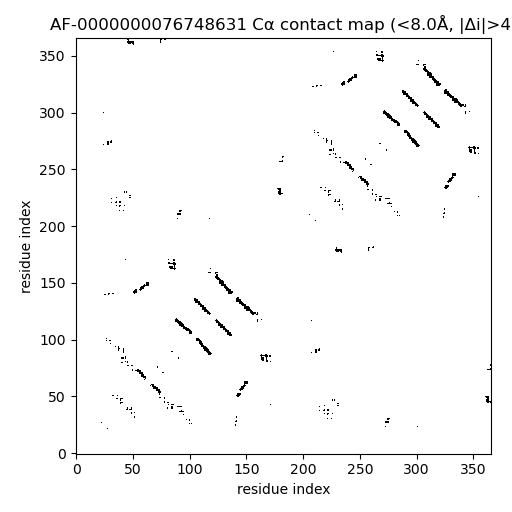68 8.844 -1.251 1 97.69 28 ALA B N 1
ATOM 1658 C CA . ALA B 1 28 ? -10.289 8.719 -0.806 1 97.69 28 ALA B CA 1
ATOM 1659 C C . ALA B 1 28 ? -10.086 7.43 -0.012 1 97.69 28 ALA B C 1
ATOM 1661 O O . ALA B 1 28 ? -9.102 6.719 -0.209 1 97.69 28 ALA B O 1
ATOM 1662 N N . LYS B 1 29 ? -11.039 7.168 0.88 1 98.44 29 LYS B N 1
ATOM 1663 C CA . LYS B 1 29 ? -10.953 5.945 1.678 1 98.44 29 LYS B CA 1
ATOM 1664 C C . LYS B 1 29 ? -10.984 4.707 0.791 1 98.44 29 LYS B C 1
ATOM 1666 O O . LYS B 1 29 ? -10.203 3.773 0.988 1 98.44 29 LYS B O 1
ATOM 1671 N N . ILE B 1 30 ? -11.836 4.711 -0.216 1 98.88 30 ILE B N 1
ATOM 1672 C CA . ILE B 1 30 ? -11.969 3.564 -1.11 1 98.88 30 ILE B CA 1
ATOM 1673 C C . ILE B 1 30 ? -10.711 3.422 -1.958 1 98.88 30 ILE B C 1
ATOM 1675 O O . ILE B 1 30 ? -10.172 2.322 -2.104 1 98.88 30 ILE B O 1
ATOM 1679 N N . ARG B 1 31 ? -10.195 4.492 -2.541 1 98.62 31 ARG B N 1
ATOM 1680 C CA . ARG B 1 31 ? -8.977 4.453 -3.336 1 98.62 31 ARG B CA 1
ATOM 1681 C C . ARG B 1 31 ? -7.789 3.982 -2.496 1 98.62 31 ARG B C 1
ATOM 1683 O O . ARG B 1 31 ? -6.992 3.158 -2.947 1 98.62 31 ARG B O 1
ATOM 1690 N N . SER B 1 32 ? -7.699 4.496 -1.281 1 98.62 32 SER B N 1
ATOM 1691 C CA . SER B 1 32 ? -6.648 4.062 -0.367 1 98.62 32 SER B CA 1
ATOM 1692 C C . SER B 1 32 ? -6.742 2.568 -0.081 1 98.62 32 SER B C 1
ATOM 1694 O O . SER B 1 32 ? -5.73 1.864 -0.082 1 98.62 32 SER B O 1
ATOM 1696 N N . ASN B 1 33 ? -7.969 2.09 0.171 1 98.81 33 ASN B N 1
ATOM 1697 C CA . ASN B 1 33 ? -8.164 0.67 0.447 1 98.81 33 ASN B CA 1
ATOM 1698 C C . ASN B 1 33 ? -7.734 -0.195 -0.736 1 98.81 33 ASN B C 1
ATOM 1700 O O . ASN B 1 33 ? -7.055 -1.207 -0.559 1 98.81 33 ASN B O 1
ATOM 1704 N N . ILE B 1 34 ? -8.07 0.224 -1.926 1 98.88 34 ILE B N 1
ATOM 1705 C CA . ILE B 1 34 ? -7.762 -0.572 -3.107 1 98.88 34 ILE B CA 1
ATOM 1706 C C . ILE B 1 34 ? -6.258 -0.546 -3.369 1 98.88 34 ILE B C 1
ATOM 1708 O O . ILE B 1 34 ? -5.645 -1.587 -3.621 1 98.88 34 ILE B O 1
ATOM 1712 N N . ASN B 1 35 ? -5.648 0.62 -3.318 1 98.56 35 ASN B N 1
ATOM 1713 C CA . ASN B 1 35 ? -4.199 0.698 -3.447 1 98.56 35 ASN B CA 1
ATOM 1714 C C . ASN B 1 35 ? -3.496 -0.134 -2.379 1 98.56 35 ASN B C 1
ATOM 1716 O O . ASN B 1 35 ? -2.512 -0.819 -2.666 1 98.56 35 ASN B O 1
ATOM 1720 N N . SER B 1 36 ? -4.012 -0.087 -1.192 1 98.88 36 SER B N 1
ATOM 1721 C CA . SER B 1 36 ? -3.41 -0.802 -0.072 1 98.88 36 SER B CA 1
ATOM 1722 C C . SER B 1 36 ? -3.609 -2.309 -0.206 1 98.88 36 SER B C 1
ATOM 1724 O O . SER B 1 36 ? -2.764 -3.092 0.228 1 98.88 36 SER B O 1
ATOM 1726 N N . PHE B 1 37 ? -4.781 -2.705 -0.86 1 98.94 37 PHE B N 1
ATOM 1727 C CA . PHE B 1 37 ? -5.031 -4.117 -1.127 1 98.94 37 PHE B CA 1
ATOM 1728 C C . PHE B 1 37 ? -3.824 -4.766 -1.788 1 98.94 37 PHE B C 1
ATOM 1730 O O . PHE B 1 37 ? -3.295 -5.762 -1.286 1 98.94 37 PHE B O 1
ATOM 1737 N N . SER B 1 38 ? -3.293 -4.215 -2.797 1 98.75 38 SER B N 1
ATOM 1738 C CA . SER B 1 38 ? -2.164 -4.73 -3.566 1 98.75 38 SER B CA 1
ATOM 1739 C C . SER B 1 38 ? -0.862 -4.617 -2.781 1 98.75 38 SER B C 1
ATOM 1741 O O . SER B 1 38 ? -0.085 -5.57 -2.715 1 98.75 38 SER B O 1
ATOM 1743 N N . ALA B 1 39 ? -0.596 -3.502 -2.158 1 98.75 39 ALA B N 1
ATOM 1744 C CA . ALA B 1 39 ? 0.652 -3.26 -1.438 1 98.75 39 ALA B CA 1
ATOM 1745 C C . ALA B 1 39 ? 0.781 -4.191 -0.236 1 98.75 39 ALA B C 1
ATOM 1747 O O . ALA B 1 39 ? 1.854 -4.746 0.015 1 98.75 39 ALA B O 1
ATOM 1748 N N . LEU B 1 40 ? -0.332 -4.316 0.528 1 98.94 40 LEU B N 1
ATOM 1749 C CA . LEU B 1 40 ? -0.312 -5.176 1.709 1 98.94 40 LEU B CA 1
ATOM 1750 C C . LEU B 1 40 ? -0.1 -6.633 1.318 1 98.94 40 LEU B C 1
ATOM 1752 O O . LEU B 1 40 ? 0.596 -7.375 2.018 1 98.94 40 LEU B O 1
ATOM 1756 N N . ALA B 1 41 ? -0.672 -7.059 0.201 1 98.81 41 ALA B N 1
ATOM 1757 C CA . ALA B 1 41 ? -0.431 -8.406 -0.309 1 98.81 41 ALA B CA 1
ATOM 1758 C C . ALA B 1 41 ? 1.039 -8.602 -0.667 1 98.81 41 ALA B C 1
ATOM 1760 O O . ALA B 1 41 ? 1.654 -9.594 -0.269 1 98.81 41 ALA B O 1
ATOM 1761 N N . ASP B 1 42 ? 1.609 -7.648 -1.359 1 98.75 42 ASP B N 1
ATOM 1762 C CA . ASP B 1 42 ? 3 -7.738 -1.797 1 98.75 42 ASP B CA 1
ATOM 1763 C C . ASP B 1 42 ? 3.951 -7.754 -0.604 1 98.75 42 ASP B C 1
ATOM 1765 O O . ASP B 1 42 ? 5.004 -8.391 -0.651 1 98.75 42 ASP B O 1
ATOM 1769 N N . GLN B 1 43 ? 3.576 -7.086 0.487 1 98.62 43 GLN B N 1
ATOM 1770 C CA . GLN B 1 43 ? 4.453 -6.949 1.645 1 98.62 43 GLN B CA 1
ATOM 1771 C C . GLN B 1 43 ? 4.184 -8.047 2.67 1 98.62 43 GLN B C 1
ATOM 1773 O O . GLN B 1 43 ? 4.848 -8.109 3.707 1 98.62 43 GLN B O 1
ATOM 1778 N N . GLY B 1 44 ? 3.166 -8.844 2.443 1 98.5 44 GLY B N 1
ATOM 1779 C CA . GLY B 1 44 ? 2.818 -9.906 3.369 1 98.5 44 GLY B CA 1
ATOM 1780 C C . GLY B 1 44 ? 2.186 -9.398 4.652 1 98.5 44 GLY B C 1
ATOM 1781 O O . GLY B 1 44 ? 2.346 -10.008 5.711 1 98.5 44 GLY B O 1
ATOM 1782 N N . ALA B 1 45 ? 1.6 -8.258 4.613 1 98.62 45 ALA B N 1
ATOM 1783 C CA . ALA B 1 45 ? 0.905 -7.695 5.77 1 98.62 45 ALA B CA 1
ATOM 1784 C C . ALA B 1 45 ? -0.548 -8.156 5.816 1 98.62 45 ALA B C 1
ATOM 1786 O O . ALA B 1 45 ? -1.469 -7.34 5.789 1 98.62 45 ALA B O 1
ATOM 1787 N N . PHE B 1 46 ? -0.737 -9.422 6.051 1 98.81 46 PHE B N 1
ATOM 1788 C CA . PHE B 1 46 ? -2.029 -10.062 5.84 1 98.81 46 PHE B CA 1
ATOM 1789 C C . PHE B 1 46 ? -3.01 -9.688 6.941 1 98.81 46 PHE B C 1
ATOM 1791 O O . PHE B 1 46 ? -4.219 -9.602 6.707 1 98.81 46 PHE B O 1
ATOM 1798 N N . GLU B 1 47 ? -2.553 -9.43 8.148 1 98.56 47 GLU B N 1
ATOM 1799 C CA . GLU B 1 47 ? -3.455 -8.992 9.211 1 98.56 47 GLU B CA 1
ATOM 1800 C C . GLU B 1 47 ? -4.066 -7.633 8.891 1 98.56 47 GLU B C 1
ATOM 1802 O O . GLU B 1 47 ? -5.215 -7.363 9.242 1 98.56 47 GLU B O 1
ATOM 1807 N N . TYR B 1 48 ? -3.273 -6.777 8.25 1 98.69 48 TYR B N 1
ATOM 1808 C CA . TYR B 1 48 ? -3.779 -5.484 7.805 1 98.69 48 TYR B CA 1
ATOM 1809 C C . TYR B 1 48 ? -4.66 -5.637 6.574 1 98.69 48 TYR B C 1
ATOM 1811 O O . TYR B 1 48 ? -5.688 -4.961 6.445 1 98.69 48 TYR B O 1
ATOM 1819 N N . LEU B 1 49 ? -4.242 -6.523 5.652 1 98.88 49 LEU B N 1
ATOM 1820 C CA . LEU B 1 49 ? -5.027 -6.773 4.449 1 98.88 49 LEU B CA 1
ATOM 1821 C C . LEU B 1 49 ? -6.418 -7.297 4.805 1 98.88 49 LEU B C 1
ATOM 1823 O O . LEU B 1 49 ? -7.414 -6.875 4.215 1 98.88 49 LEU B O 1
ATOM 1827 N N . GLY B 1 50 ? -6.496 -8.141 5.738 1 98.81 50 GLY B N 1
ATOM 1828 C CA . GLY B 1 50 ? -7.766 -8.695 6.172 1 98.81 50 GLY B CA 1
ATOM 1829 C C . GLY B 1 50 ? -8.758 -7.645 6.633 1 98.81 50 GLY B C 1
ATOM 1830 O O . GLY B 1 50 ? -9.961 -7.801 6.449 1 98.81 50 GLY B O 1
ATOM 1831 N N . ARG B 1 51 ? -8.25 -6.621 7.191 1 97.81 51 ARG B N 1
ATOM 1832 C CA . ARG B 1 51 ? -9.117 -5.574 7.73 1 97.81 51 ARG B CA 1
ATOM 1833 C C . ARG B 1 51 ? -9.82 -4.816 6.609 1 97.81 51 ARG B C 1
ATOM 1835 O O . ARG B 1 51 ? -10.812 -4.129 6.852 1 97.81 51 ARG B O 1
ATOM 1842 N N . LEU B 1 52 ? -9.289 -4.871 5.379 1 98.81 52 LEU B N 1
ATOM 1843 C CA . LEU B 1 52 ? -9.891 -4.195 4.234 1 98.81 52 LEU B CA 1
ATOM 1844 C C . LEU B 1 52 ? -11.047 -5.016 3.662 1 98.81 52 LEU B C 1
ATOM 1846 O O . LEU B 1 52 ? -11.836 -4.512 2.855 1 98.81 52 LEU B O 1
ATOM 1850 N N . LEU B 1 53 ? -11.133 -6.277 4.082 1 98.94 53 LEU B N 1
ATOM 1851 C CA . LEU B 1 53 ? -12.102 -7.223 3.533 1 98.94 53 LEU B CA 1
ATOM 1852 C C . LEU B 1 53 ? -13.297 -7.375 4.461 1 98.94 53 LEU B C 1
ATOM 1854 O O . LEU B 1 53 ? -13.148 -7.336 5.684 1 98.94 53 LEU B O 1
ATOM 1858 N N . ALA B 1 54 ? -14.43 -7.539 3.857 1 98.88 54 ALA B N 1
ATOM 1859 C CA . ALA B 1 54 ? -15.594 -7.945 4.645 1 98.88 54 ALA B CA 1
ATOM 1860 C C . ALA B 1 54 ? -15.375 -9.32 5.277 1 98.88 54 ALA B C 1
ATOM 1862 O O . ALA B 1 54 ? -14.594 -10.125 4.766 1 98.88 54 ALA B O 1
ATOM 1863 N N . PRO B 1 55 ? -16.047 -9.586 6.387 1 98.5 55 PRO B N 1
ATOM 1864 C CA . PRO B 1 55 ? -15.859 -10.867 7.062 1 98.5 55 PRO B CA 1
ATOM 1865 C C . PRO B 1 55 ? -16.078 -12.062 6.133 1 98.5 55 PRO B C 1
ATOM 1867 O O . PRO B 1 55 ? -15.383 -13.078 6.254 1 98.5 55 PRO B O 1
ATOM 1870 N N . GLU B 1 56 ? -17.031 -11.922 5.254 1 98.75 56 GLU B N 1
ATOM 1871 C CA . GLU B 1 56 ? -17.234 -12.836 4.129 1 98.75 56 GLU B CA 1
ATOM 1872 C C . GLU B 1 56 ? -17.297 -12.07 2.811 1 98.75 56 GLU B C 1
ATOM 1874 O O . GLU B 1 56 ? -17.891 -10.992 2.736 1 98.75 56 GLU B O 1
ATOM 1879 N N . LEU B 1 57 ? -16.641 -12.664 1.799 1 98.94 57 LEU B N 1
ATOM 1880 C CA . LEU B 1 57 ? -16.641 -11.969 0.513 1 98.94 57 LEU B CA 1
ATOM 1881 C C . LEU B 1 57 ? -16.625 -12.969 -0.64 1 98.94 57 LEU B C 1
ATOM 1883 O O . LEU B 1 57 ? -16.344 -14.156 -0.438 1 98.94 57 LEU B O 1
ATOM 1887 N N . THR B 1 58 ? -16.922 -12.453 -1.787 1 98.94 58 THR B N 1
ATOM 1888 C CA . THR B 1 58 ? -16.859 -13.242 -3.012 1 98.94 58 THR B CA 1
ATOM 1889 C C . THR B 1 58 ? -15.531 -13.016 -3.73 1 98.94 58 THR B C 1
ATOM 1891 O O . THR B 1 58 ? -15.141 -11.867 -3.959 1 98.94 58 THR B O 1
ATOM 1894 N N . VAL B 1 59 ? -14.852 -14.086 -4.035 1 98.94 59 VAL B N 1
ATOM 1895 C CA . VAL B 1 59 ? -13.633 -14.039 -4.836 1 98.94 59 VAL B CA 1
ATOM 1896 C C . VAL B 1 59 ? -13.852 -14.805 -6.141 1 98.94 59 VAL B C 1
ATOM 1898 O O . VAL B 1 59 ? -14.195 -15.992 -6.125 1 98.94 59 VAL B O 1
ATOM 1901 N N . ASP B 1 60 ? -13.664 -14.117 -7.234 1 98.94 60 ASP B N 1
ATOM 1902 C CA . ASP B 1 60 ? -13.867 -14.711 -8.555 1 98.94 60 ASP B CA 1
ATOM 1903 C C . ASP B 1 60 ? -12.594 -14.633 -9.391 1 98.94 60 ASP B C 1
ATOM 1905 O O . ASP B 1 60 ? -12.32 -13.609 -10.023 1 98.94 60 ASP B O 1
ATOM 1909 N N . TYR B 1 61 ? -11.859 -15.695 -9.391 1 98.5 61 TYR B N 1
ATOM 1910 C CA . TYR B 1 61 ? -10.664 -15.836 -10.211 1 98.5 61 TYR B CA 1
ATOM 1911 C C . TYR B 1 61 ? -10.883 -16.844 -11.328 1 98.5 61 TYR B C 1
ATOM 1913 O O . TYR B 1 61 ? -9.938 -17.5 -11.773 1 98.5 61 TYR B O 1
ATOM 1921 N N . THR B 1 62 ? -12.07 -17 -11.797 1 98.56 62 THR B N 1
ATOM 1922 C CA . THR B 1 62 ? -12.461 -18.031 -12.742 1 98.56 62 THR B CA 1
ATOM 1923 C C . THR B 1 62 ? -11.727 -17.859 -14.07 1 98.56 62 THR B C 1
ATOM 1925 O O . THR B 1 62 ? -11.352 -18.828 -14.719 1 98.56 62 THR B O 1
ATOM 1928 N N . THR B 1 63 ? -11.508 -16.656 -14.547 1 98.44 63 THR B N 1
ATOM 1929 C CA . THR B 1 63 ? -10.852 -16.422 -15.828 1 98.44 63 THR B CA 1
ATOM 1930 C C . THR B 1 63 ? -9.367 -16.75 -15.75 1 98.44 63 THR B C 1
ATOM 1932 O O . THR B 1 63 ? -8.695 -16.891 -16.781 1 98.44 63 THR B O 1
ATOM 1935 N N . LEU B 1 64 ? -8.852 -16.891 -14.562 1 97.62 64 LEU B N 1
ATOM 1936 C CA . LEU B 1 64 ? -7.434 -17.172 -14.367 1 97.62 64 LEU B CA 1
ATOM 1937 C C . LEU B 1 64 ? -7.207 -18.656 -14.117 1 97.62 64 LEU B C 1
ATOM 1939 O O . LEU B 1 64 ? -6.305 -19.266 -14.711 1 97.62 64 LEU B O 1
ATOM 1943 N N . PHE B 1 65 ? -8.047 -19.219 -13.344 1 96.69 65 PHE B N 1
ATOM 1944 C CA . PHE B 1 65 ? -7.746 -20.562 -12.867 1 96.69 65 PHE B CA 1
ATOM 1945 C C . PHE B 1 65 ? -8.875 -21.531 -13.211 1 96.69 65 PHE B C 1
ATOM 1947 O O . PHE B 1 65 ? -8.781 -22.719 -12.938 1 96.69 65 PHE B O 1
ATOM 1954 N N . GLY B 1 66 ? -9.906 -21.062 -13.852 1 97.06 66 GLY B N 1
ATOM 1955 C CA . GLY B 1 66 ? -11.086 -21.875 -14.055 1 97.06 66 GLY B CA 1
ATOM 1956 C C . GLY B 1 66 ? -11.922 -22.047 -12.797 1 97.06 66 GLY B C 1
ATOM 1957 O O . GLY B 1 66 ? -11.781 -21.266 -11.844 1 97.06 66 GLY B O 1
ATOM 1958 N N . GLY B 1 67 ? -12.906 -22.969 -12.797 1 97.5 67 GLY B N 1
ATOM 1959 C CA . GLY B 1 67 ? -13.773 -23.172 -11.648 1 97.5 67 GLY B CA 1
ATOM 1960 C C . GLY B 1 67 ? -14.898 -22.156 -11.555 1 97.5 67 GLY B C 1
ATOM 1961 O O . GLY B 1 67 ? -15.445 -21.734 -12.57 1 97.5 67 GLY B O 1
ATOM 1962 N N . GLU B 1 68 ? -15.273 -21.875 -10.203 1 98.25 68 GLU B N 1
ATOM 1963 C CA . GLU B 1 68 ? -16.375 -20.969 -9.945 1 98.25 68 GLU B CA 1
ATOM 1964 C C . GLU B 1 68 ? -15.992 -19.906 -8.914 1 98.25 68 GLU B C 1
ATOM 1966 O O . GLU B 1 68 ? -15.047 -20.109 -8.148 1 98.25 68 GLU B O 1
ATOM 1971 N N . ALA B 1 69 ? -16.719 -18.875 -8.992 1 98.62 69 ALA B N 1
ATOM 1972 C CA . ALA B 1 69 ? -16.562 -17.891 -7.922 1 98.62 69 ALA B CA 1
ATOM 1973 C C . ALA B 1 69 ? -16.812 -18.531 -6.559 1 98.62 69 ALA B C 1
ATOM 1975 O O . ALA B 1 69 ? -17.656 -19.438 -6.43 1 98.62 69 ALA B O 1
ATOM 1976 N N . GLN B 1 70 ? -16.125 -18.031 -5.555 1 98.5 70 GLN B N 1
ATOM 1977 C CA . GLN B 1 70 ? -16.219 -18.625 -4.227 1 98.5 70 GLN B CA 1
ATOM 1978 C C . GLN B 1 70 ? -16.656 -17.594 -3.193 1 98.5 70 GLN B C 1
ATOM 1980 O O . GLN B 1 70 ? -16.25 -16.438 -3.248 1 98.5 70 GLN B O 1
ATOM 1985 N N . GLN B 1 71 ? -17.5 -18.016 -2.287 1 98.75 71 GLN B N 1
ATOM 1986 C CA . GLN B 1 71 ? -17.688 -17.312 -1.026 1 98.75 71 GLN B CA 1
ATOM 1987 C C . GLN B 1 71 ? -16.672 -17.766 0.018 1 98.75 71 GLN B C 1
ATOM 1989 O O . GLN B 1 71 ? -16.547 -18.953 0.289 1 98.75 71 GLN B O 1
ATOM 1994 N N . VAL B 1 72 ? -15.977 -16.781 0.608 1 98.75 72 VAL B N 1
ATOM 1995 C CA . VAL B 1 72 ? -14.875 -17.172 1.486 1 98.75 72 VAL B CA 1
ATOM 1996 C C . VAL B 1 72 ? -14.859 -16.266 2.715 1 98.75 72 VAL B C 1
ATOM 1998 O O . VAL B 1 72 ? -15.203 -15.086 2.629 1 98.75 72 VAL B O 1
ATOM 2001 N N . LYS B 1 73 ? -14.477 -16.828 3.867 1 98.81 73 LYS B N 1
ATOM 2002 C CA . LYS B 1 73 ? -14.172 -16.016 5.035 1 98.81 73 LYS B CA 1
ATOM 2003 C C . LYS B 1 73 ? -12.844 -15.281 4.863 1 98.81 73 LYS B C 1
ATOM 2005 O O . LYS B 1 73 ? -11.875 -15.852 4.359 1 98.81 73 LYS B O 1
ATOM 2010 N N . ARG B 1 74 ? -12.766 -14.031 5.328 1 98.81 74 ARG B N 1
ATOM 2011 C CA . ARG B 1 74 ? -11.547 -13.25 5.156 1 98.81 74 ARG B CA 1
ATOM 2012 C C . ARG B 1 74 ? -10.367 -13.906 5.859 1 98.81 74 ARG B C 1
ATOM 2014 O O . ARG B 1 74 ? -9.234 -13.836 5.379 1 98.81 74 ARG B O 1
ATOM 2021 N N . GLN B 1 75 ? -10.594 -14.594 7 1 98.75 75 GLN B N 1
ATOM 2022 C CA . GLN B 1 75 ? -9.5 -15.273 7.695 1 98.75 75 GLN B CA 1
ATOM 2023 C C . GLN B 1 75 ? -8.938 -16.406 6.855 1 98.75 75 GLN B C 1
ATOM 2025 O O . GLN B 1 75 ? -7.715 -16.594 6.781 1 98.75 75 GLN B O 1
ATOM 2030 N N . ASP B 1 76 ? -9.812 -17.172 6.203 1 98.75 76 ASP B N 1
ATOM 2031 C CA . ASP B 1 76 ? -9.383 -18.266 5.348 1 98.75 76 ASP B CA 1
ATOM 2032 C C . ASP B 1 76 ? -8.609 -17.75 4.133 1 98.75 76 ASP B C 1
ATOM 2034 O O . ASP B 1 76 ? -7.598 -18.328 3.746 1 98.75 76 ASP B O 1
ATOM 2038 N N . LEU B 1 77 ? -9.109 -16.703 3.535 1 98.81 77 LEU B N 1
ATOM 2039 C CA . LEU B 1 77 ? -8.445 -16.109 2.383 1 98.81 77 LEU B CA 1
ATOM 2040 C C . LEU B 1 77 ? -7.047 -15.625 2.754 1 98.81 77 LEU B C 1
ATOM 2042 O O . LEU B 1 77 ? -6.086 -15.859 2.016 1 98.81 77 LEU B O 1
ATOM 2046 N N . MET B 1 78 ? -6.914 -14.93 3.914 1 98.81 78 MET B N 1
ATOM 2047 C CA . MET B 1 78 ? -5.613 -14.453 4.367 1 98.81 78 MET B CA 1
ATOM 2048 C C . MET B 1 78 ? -4.664 -15.617 4.629 1 98.81 78 MET B C 1
ATOM 2050 O O . MET B 1 78 ? -3.479 -15.547 4.301 1 98.81 78 MET B O 1
ATOM 2054 N N . GLN B 1 79 ? -5.195 -16.688 5.219 1 98.62 79 GLN B N 1
ATOM 2055 C CA . GLN B 1 79 ? -4.379 -17.875 5.441 1 98.62 79 GLN B CA 1
ATOM 2056 C C . GLN B 1 79 ? -3.889 -18.453 4.117 1 98.62 79 GLN B C 1
ATOM 2058 O O . GLN B 1 79 ? -2.723 -18.844 3.996 1 98.62 79 GLN B O 1
ATOM 2063 N N . GLN B 1 80 ? -4.797 -18.547 3.191 1 98.38 80 GLN B N 1
ATOM 2064 C CA . GLN B 1 80 ? -4.445 -19.062 1.874 1 98.38 80 GLN B CA 1
ATOM 2065 C C . GLN B 1 80 ? -3.369 -18.203 1.214 1 98.38 80 GLN B C 1
ATOM 2067 O O . GLN B 1 80 ? -2.379 -18.734 0.702 1 98.38 80 GLN B O 1
ATOM 2072 N N . TRP B 1 81 ? -3.557 -16.891 1.211 1 98.69 81 TRP B N 1
ATOM 2073 C CA . TRP B 1 81 ? -2.613 -15.992 0.55 1 98.69 81 TRP B CA 1
ATOM 2074 C C . TRP B 1 81 ? -1.285 -15.953 1.299 1 98.69 81 TRP B C 1
ATOM 2076 O O . TRP B 1 81 ? -0.221 -15.859 0.682 1 98.69 81 TRP B O 1
ATOM 2086 N N . ALA B 1 82 ? -1.308 -16.062 2.656 1 98.69 82 ALA B N 1
ATOM 2087 C CA . ALA B 1 82 ? -0.088 -16.125 3.457 1 98.69 82 ALA B CA 1
ATOM 2088 C C . ALA B 1 82 ? 0.696 -17.406 3.168 1 98.69 82 ALA B C 1
ATOM 2090 O O . ALA B 1 82 ? 1.923 -17.422 3.293 1 98.69 82 ALA B O 1
ATOM 2091 N N . GLY B 1 83 ? 0.049 -18.438 2.803 1 98.56 83 GLY B N 1
ATOM 2092 C CA . GLY B 1 83 ? 0.681 -19.703 2.479 1 98.56 83 GLY B CA 1
ATOM 2093 C C . GLY B 1 83 ? 1.154 -19.781 1.039 1 98.56 83 GLY B C 1
ATOM 2094 O O . GLY B 1 83 ? 1.658 -20.828 0.603 1 98.56 83 GLY B O 1
ATOM 2095 N N . PHE B 1 84 ? 1.038 -18.734 0.286 1 98.69 84 PHE B N 1
ATOM 2096 C CA . PHE B 1 84 ? 1.309 -18.766 -1.147 1 98.69 84 PHE B CA 1
ATOM 2097 C C . PHE B 1 84 ? 2.205 -17.594 -1.55 1 98.69 84 PHE B C 1
ATOM 2099 O O . PHE B 1 84 ? 3.359 -17.797 -1.932 1 98.69 84 PHE B O 1
ATOM 2106 N N . LEU B 1 85 ? 1.814 -16.328 -1.367 1 98.69 85 LEU B N 1
ATOM 2107 C CA . LEU B 1 85 ? 2.449 -15.133 -1.922 1 98.69 85 LEU B CA 1
ATOM 2108 C C . LEU B 1 85 ? 3.869 -14.977 -1.388 1 98.69 85 LEU B C 1
ATOM 2110 O O . LEU B 1 85 ? 4.793 -14.68 -2.148 1 98.69 85 LEU B O 1
ATOM 2114 N N . PRO B 1 86 ? 4.129 -15.266 -0.051 1 98.56 86 PRO B N 1
ATOM 2115 C CA . PRO B 1 86 ? 5.492 -15.102 0.454 1 98.56 86 PRO B CA 1
ATOM 2116 C C . PRO B 1 86 ? 6.465 -16.125 -0.125 1 98.56 86 PRO B C 1
ATOM 2118 O O . PRO B 1 86 ? 7.68 -16 0.05 1 98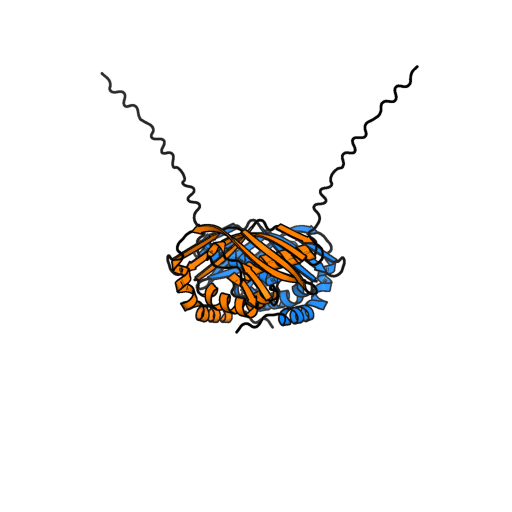.56 86 PRO B O 1
ATOM 2121 N N . GLY B 1 87 ? 5.949 -17.078 -0.805 1 98.56 87 GLY B N 1
ATOM 2122 C CA . GLY B 1 87 ? 6.816 -18.094 -1.373 1 98.56 87 GLY B CA 1
ATOM 2123 C C . GLY B 1 87 ? 7.629 -17.609 -2.551 1 98.56 87 GLY B C 1
ATOM 2124 O O . GLY B 1 87 ? 8.594 -18.25 -2.961 1 98.56 87 GLY B O 1
ATOM 2125 N N . PHE B 1 88 ? 7.215 -16.531 -3.143 1 98.5 88 PHE B N 1
ATOM 2126 C CA . PHE B 1 88 ? 7.926 -15.922 -4.254 1 98.5 88 PHE B CA 1
ATOM 2127 C C . PHE B 1 88 ? 9.047 -15.023 -3.748 1 98.5 88 PHE B C 1
ATOM 2129 O O . PHE B 1 88 ? 8.984 -14.516 -2.627 1 98.5 88 PHE B O 1
ATOM 2136 N N . ASP B 1 89 ? 10.102 -14.836 -4.566 1 97.06 89 ASP B N 1
ATOM 2137 C CA . ASP B 1 89 ? 11.156 -13.883 -4.242 1 97.06 89 ASP B CA 1
ATOM 2138 C C . ASP B 1 89 ? 10.617 -12.453 -4.191 1 97.06 89 ASP B C 1
ATOM 2140 O O . ASP B 1 89 ? 11.078 -11.633 -3.393 1 97.06 89 ASP B O 1
ATOM 2144 N N . ALA B 1 90 ? 9.656 -12.234 -5.086 1 97.31 90 ALA B N 1
ATOM 2145 C CA . ALA B 1 90 ? 8.938 -10.961 -5.094 1 97.31 90 ALA B CA 1
ATOM 2146 C C . ALA B 1 90 ? 7.598 -11.102 -5.812 1 97.31 90 ALA B C 1
ATOM 2148 O O . ALA B 1 90 ? 7.473 -11.875 -6.766 1 97.31 90 ALA B O 1
ATOM 2149 N N . THR B 1 91 ? 6.652 -10.477 -5.344 1 98.56 91 THR B N 1
ATOM 2150 C CA . THR B 1 91 ? 5.406 -10.188 -6.043 1 98.56 91 THR B CA 1
ATOM 2151 C C . THR B 1 91 ? 5.223 -8.68 -6.219 1 98.56 91 THR B C 1
ATOM 2153 O O . THR B 1 91 ? 5.629 -7.898 -5.359 1 98.56 91 THR B O 1
ATOM 2156 N N . PHE B 1 92 ? 4.742 -8.273 -7.332 1 98.62 92 PHE B N 1
ATOM 2157 C CA . PHE B 1 92 ? 4.426 -6.871 -7.562 1 98.62 92 PHE B CA 1
ATOM 2158 C C . PHE B 1 92 ? 3.092 -6.727 -8.289 1 98.62 92 PHE B C 1
ATOM 2160 O O . PHE B 1 92 ? 2.986 -7.055 -9.469 1 98.62 92 PHE B O 1
ATOM 2167 N N . HIS B 1 93 ? 2.084 -6.285 -7.562 1 98.5 93 HIS B N 1
ATOM 2168 C CA . HIS B 1 93 ? 0.76 -6.016 -8.109 1 98.5 93 HIS B CA 1
ATOM 2169 C C . HIS B 1 93 ? 0.603 -4.543 -8.477 1 98.5 93 HIS B C 1
ATOM 2171 O O . HIS B 1 93 ? 0.153 -3.74 -7.656 1 98.5 93 HIS B O 1
ATOM 2177 N N . ASP B 1 94 ? 0.944 -4.227 -9.688 1 97.88 94 ASP B N 1
ATOM 2178 C CA . ASP B 1 94 ? 0.909 -2.863 -10.211 1 97.88 94 ASP B CA 1
ATOM 2179 C C . ASP B 1 94 ? -0.496 -2.492 -10.68 1 97.88 94 ASP B C 1
ATOM 2181 O O . ASP B 1 94 ? -1.084 -3.191 -11.508 1 97.88 94 ASP B O 1
ATOM 2185 N N . LEU B 1 95 ? -1.053 -1.416 -10.109 1 98.38 95 LEU B N 1
ATOM 2186 C CA . LEU B 1 95 ? -2.402 -0.966 -10.438 1 98.38 95 LEU B CA 1
ATOM 2187 C C . LEU B 1 95 ? -2.363 0.336 -11.234 1 98.38 95 LEU B C 1
ATOM 2189 O O . LEU B 1 95 ? -1.5 1.185 -11 1 98.38 95 LEU B O 1
ATOM 2193 N N . SER B 1 96 ? -3.289 0.476 -12.117 1 97.56 96 SER B N 1
ATOM 2194 C CA . SER B 1 96 ? -3.441 1.716 -12.867 1 97.56 96 SER B CA 1
ATOM 2195 C C . SER B 1 96 ? -4.891 1.931 -13.297 1 97.56 96 SER B C 1
ATOM 2197 O O . SER B 1 96 ? -5.691 0.993 -13.289 1 97.56 96 SER B O 1
ATOM 2199 N N . ASN B 1 97 ? -5.258 3.156 -13.492 1 97.81 97 ASN B N 1
ATOM 2200 C CA . ASN B 1 97 ? -6.57 3.523 -14.016 1 97.81 97 ASN B CA 1
ATOM 2201 C C . ASN B 1 97 ? -7.691 3.1 -13.078 1 97.81 97 ASN B C 1
ATOM 2203 O O . ASN B 1 97 ? -8.641 2.432 -13.492 1 97.81 97 ASN B O 1
ATOM 2207 N N . LEU B 1 98 ? -7.602 3.537 -11.852 1 98.5 98 LEU B N 1
ATOM 2208 C CA . LEU B 1 98 ? -8.609 3.213 -10.844 1 98.5 98 LEU B CA 1
ATOM 2209 C C . LEU B 1 98 ? -9.836 4.105 -11 1 98.5 98 LEU B C 1
ATOM 2211 O O . LEU B 1 98 ? -9.727 5.332 -10.984 1 98.5 98 LEU B O 1
ATOM 2215 N N . ASN B 1 99 ? -10.938 3.445 -11.188 1 98.62 99 ASN B N 1
ATOM 2216 C CA . ASN B 1 99 ? -12.234 4.109 -11.234 1 98.62 99 ASN B CA 1
ATOM 2217 C C . ASN B 1 99 ? -13.133 3.682 -10.078 1 98.62 99 ASN B C 1
ATOM 2219 O O . ASN B 1 99 ? -13.211 2.494 -9.758 1 98.62 99 ASN B O 1
ATOM 2223 N N . VAL B 1 100 ? -13.773 4.668 -9.453 1 98.81 100 VAL B N 1
ATOM 2224 C CA . VAL B 1 100 ? -14.602 4.406 -8.289 1 98.81 100 VAL B CA 1
ATOM 2225 C C . VAL B 1 100 ? -16 4.992 -8.508 1 98.81 100 VAL B C 1
ATOM 2227 O O . VAL B 1 100 ? -16.141 6.137 -8.945 1 98.81 100 VAL B O 1
ATOM 2230 N N . PHE B 1 101 ? -17 4.215 -8.258 1 98.69 101 PHE B N 1
ATOM 2231 C CA . PHE B 1 101 ? -18.391 4.648 -8.281 1 98.69 101 PHE B CA 1
ATOM 2232 C C . PHE B 1 101 ? -19.047 4.395 -6.93 1 98.69 101 PHE B C 1
ATOM 2234 O O . PHE B 1 101 ? -19.094 3.258 -6.457 1 98.69 101 PHE B O 1
ATOM 2241 N N . ILE B 1 102 ? -19.562 5.438 -6.297 1 98.62 102 ILE B N 1
ATOM 2242 C CA . ILE B 1 102 ? -20.188 5.332 -4.988 1 98.62 102 ILE B CA 1
ATOM 2243 C C . ILE B 1 102 ? -21.688 5.59 -5.113 1 98.62 102 ILE B C 1
ATOM 2245 O O . ILE B 1 102 ? -22.109 6.586 -5.711 1 98.62 102 ILE B O 1
ATOM 2249 N N . ASN B 1 103 ? -22.438 4.742 -4.633 1 98.31 103 ASN B N 1
ATOM 2250 C CA . ASN B 1 103 ? -23.891 4.855 -4.551 1 98.31 103 ASN B CA 1
ATOM 2251 C C . ASN B 1 103 ? -24.391 4.566 -3.143 1 98.31 103 ASN B C 1
ATOM 2253 O O . ASN B 1 103 ? -24.703 3.42 -2.812 1 98.31 103 ASN B O 1
ATOM 2257 N N . GLY B 1 104 ? -24.547 5.723 -2.387 1 97.69 104 GLY B N 1
ATOM 2258 C CA . GLY B 1 104 ? -24.922 5.531 -0.994 1 97.69 104 GLY B CA 1
ATOM 2259 C C . GLY B 1 104 ? -23.875 4.77 -0.199 1 97.69 104 GLY B C 1
ATOM 2260 O O . GLY B 1 104 ? -22.719 5.18 -0.133 1 97.69 104 GLY B O 1
ATOM 2261 N N . ASP B 1 105 ? -24.266 3.588 0.326 1 98.62 105 ASP B N 1
ATOM 2262 C CA . ASP B 1 105 ? -23.406 2.797 1.19 1 98.62 105 ASP B CA 1
ATOM 2263 C C . ASP B 1 105 ? -22.766 1.646 0.419 1 98.62 105 ASP B C 1
ATOM 2265 O O . ASP B 1 105 ? -22.188 0.73 1.019 1 98.62 105 ASP B O 1
ATOM 2269 N N . LYS B 1 106 ? -22.891 1.656 -0.867 1 98.88 106 LYS B N 1
ATOM 2270 C CA . LYS B 1 106 ? -22.234 0.693 -1.75 1 98.88 106 LYS B CA 1
ATOM 2271 C C . LYS B 1 106 ? -21.312 1.394 -2.742 1 98.88 106 LYS B C 1
ATOM 2273 O O . LYS B 1 106 ? -21.531 2.557 -3.088 1 98.88 106 LYS B O 1
ATOM 2278 N N . ALA B 1 107 ? -20.312 0.726 -3.123 1 98.88 107 ALA B N 1
ATOM 2279 C CA . ALA B 1 107 ? -19.422 1.258 -4.141 1 98.88 107 ALA B CA 1
ATOM 2280 C C . ALA B 1 107 ? -18.859 0.141 -5.02 1 98.88 107 ALA B C 1
ATOM 2282 O O . ALA B 1 107 ? -18.844 -1.024 -4.617 1 98.88 107 ALA B O 1
ATOM 2283 N N . ASN B 1 108 ? -18.531 0.46 -6.199 1 98.88 108 ASN B N 1
ATOM 2284 C CA . ASN B 1 108 ? -17.781 -0.377 -7.125 1 98.88 108 ASN B CA 1
ATOM 2285 C C . ASN B 1 108 ? -16.5 0.317 -7.598 1 98.88 108 ASN B C 1
ATOM 2287 O O . ASN B 1 108 ? -16.469 1.539 -7.75 1 98.88 108 ASN B O 1
ATOM 2291 N N . ALA B 1 109 ? -15.523 -0.455 -7.785 1 98.94 109 ALA B N 1
ATOM 2292 C CA . ALA B 1 109 ? -14.273 0.064 -8.336 1 98.94 109 ALA B CA 1
ATOM 2293 C C . ALA B 1 109 ? -13.695 -0.888 -9.383 1 98.94 109 ALA B C 1
ATOM 2295 O O . ALA B 1 109 ? -13.82 -2.107 -9.25 1 98.94 109 ALA B O 1
ATOM 2296 N N . THR B 1 110 ? -13.141 -0.334 -10.414 1 98.94 110 THR B N 1
ATOM 2297 C CA . THR B 1 110 ? -12.383 -1.083 -11.414 1 98.94 110 THR B CA 1
ATOM 2298 C C . THR B 1 110 ? -10.961 -0.548 -11.531 1 98.94 110 THR B C 1
ATOM 2300 O O . THR B 1 110 ? -10.727 0.651 -11.367 1 98.94 110 THR B O 1
ATOM 2303 N N . VAL B 1 111 ? -10.078 -1.425 -11.781 1 98.88 111 VAL B N 1
ATOM 2304 C CA . VAL B 1 111 ? -8.68 -1.024 -11.906 1 98.88 111 VAL B CA 1
ATOM 2305 C C . VAL B 1 111 ? -7.945 -2 -12.82 1 98.88 111 VAL B C 1
ATOM 2307 O O . VAL B 1 111 ? -8.195 -3.207 -12.789 1 98.88 111 VAL B O 1
ATOM 2310 N N . ASP B 1 112 ? -7.066 -1.521 -13.672 1 98.88 112 ASP B N 1
ATOM 2311 C CA . ASP B 1 112 ? -6.141 -2.373 -14.414 1 98.88 112 ASP B CA 1
ATOM 2312 C C . ASP B 1 112 ? -5.004 -2.859 -13.516 1 98.88 112 ASP B C 1
ATOM 2314 O O . ASP B 1 112 ? -4.59 -2.154 -12.594 1 98.88 112 ASP B O 1
ATOM 2318 N N . PHE B 1 113 ? -4.523 -4.035 -13.82 1 98.62 113 PHE B N 1
ATOM 2319 C CA . PHE B 1 113 ? -3.428 -4.531 -13 1 98.62 113 PHE B CA 1
ATOM 2320 C C . PHE B 1 113 ? -2.457 -5.359 -13.828 1 98.62 113 PHE B C 1
ATOM 2322 O O . PHE B 1 113 ? -2.83 -5.898 -14.875 1 98.62 113 PHE B O 1
ATOM 2329 N N . THR B 1 114 ? -1.237 -5.402 -13.5 1 98.62 114 THR B N 1
ATOM 2330 C CA . THR B 1 114 ? -0.248 -6.43 -13.797 1 98.62 114 THR B CA 1
ATOM 2331 C C . THR B 1 114 ? 0.351 -6.996 -12.516 1 98.62 114 THR B C 1
ATOM 2333 O O . THR B 1 114 ? 0.917 -6.258 -11.711 1 98.62 114 THR B O 1
ATOM 2336 N N . ALA B 1 115 ? 0.136 -8.227 -12.281 1 98.69 115 ALA B N 1
ATOM 2337 C CA . ALA B 1 115 ? 0.716 -8.945 -11.148 1 98.69 115 ALA B CA 1
ATOM 2338 C C . ALA B 1 115 ? 1.896 -9.805 -11.586 1 98.69 115 ALA B C 1
ATOM 2340 O O . ALA B 1 115 ? 1.737 -10.719 -12.398 1 98.69 115 ALA B O 1
ATOM 2341 N N . SER B 1 116 ? 3.041 -9.516 -11.094 1 98.56 116 SER B N 1
ATOM 2342 C CA . SER B 1 116 ? 4.266 -10.211 -11.469 1 98.56 116 SER B CA 1
ATOM 2343 C C . SER B 1 116 ? 4.836 -11 -10.289 1 98.56 116 SER B C 1
ATOM 2345 O O . SER B 1 116 ? 4.797 -10.539 -9.148 1 98.56 116 SER B O 1
ATOM 2347 N N . HIS B 1 117 ? 5.344 -12.18 -10.578 1 98.56 117 HIS B N 1
ATOM 2348 C CA . HIS B 1 117 ? 5.863 -13.109 -9.586 1 98.56 117 HIS B CA 1
ATOM 2349 C C . HIS B 1 117 ? 7.219 -13.664 -10.008 1 98.56 117 HIS B C 1
ATOM 2351 O O . HIS B 1 117 ? 7.352 -14.242 -11.086 1 98.56 117 HIS B O 1
ATOM 2357 N N . TRP B 1 118 ? 8.203 -13.477 -9.188 1 97.94 118 TRP B N 1
ATOM 2358 C CA . TRP B 1 118 ? 9.547 -13.977 -9.453 1 97.94 118 TRP B CA 1
ATOM 2359 C C . TRP B 1 118 ? 9.898 -15.133 -8.516 1 97.94 118 TRP B C 1
ATOM 2361 O O . TRP B 1 118 ? 9.547 -15.102 -7.332 1 97.94 118 TRP B O 1
ATOM 2371 N N . SER B 1 119 ? 10.547 -16.125 -9.016 1 96.5 119 SER B N 1
ATOM 2372 C CA . SER B 1 119 ? 10.977 -17.281 -8.242 1 96.5 119 SER B CA 1
ATOM 2373 C C . SER B 1 119 ? 12.312 -17.828 -8.758 1 96.5 119 SER B C 1
ATOM 2375 O O . SER B 1 119 ? 12.406 -18.281 -9.898 1 96.5 119 SER B O 1
ATOM 2377 N N . GLY B 1 120 ? 13.273 -17.797 -7.906 1 92.06 120 GLY B N 1
ATOM 2378 C CA . GLY B 1 120 ? 14.586 -18.281 -8.305 1 92.06 120 GLY B CA 1
ATOM 2379 C C . GLY B 1 120 ? 15.2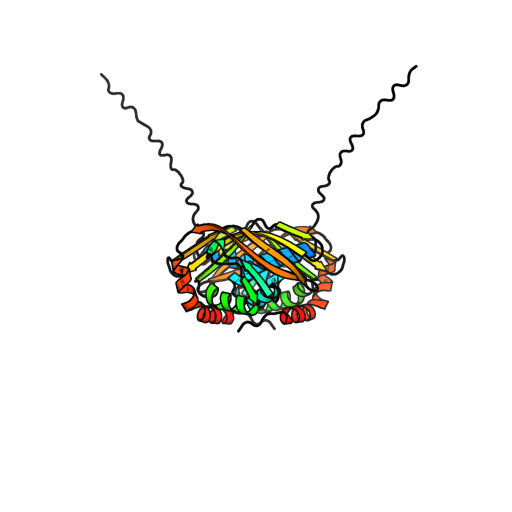42 -17.422 -9.375 1 92.06 120 GLY B C 1
ATOM 2380 O O . GLY B 1 120 ? 14.898 -16.25 -9.531 1 92.06 120 GLY B O 1
ATOM 2381 N N . GLU B 1 121 ? 16.156 -17.953 -10.047 1 89.31 121 GLU B N 1
ATOM 2382 C CA . GLU B 1 121 ? 16.984 -17.203 -11 1 89.31 121 GLU B CA 1
ATOM 2383 C C . GLU B 1 121 ? 16.203 -16.891 -12.281 1 89.31 121 GLU B C 1
ATOM 2385 O O . GLU B 1 121 ? 16.312 -15.797 -12.828 1 89.31 121 GLU B O 1
ATOM 2390 N N . GLU B 1 122 ? 15.352 -17.797 -12.695 1 92 122 GLU B N 1
ATOM 2391 C CA . GLU B 1 122 ? 14.727 -17.625 -14.008 1 92 122 GLU B CA 1
ATOM 2392 C C . GLU B 1 122 ? 13.211 -17.688 -13.914 1 92 122 GLU B C 1
ATOM 2394 O O . GLU B 1 122 ? 12.508 -17.422 -14.883 1 92 122 GLU B O 1
ATOM 2399 N N . GLY B 1 123 ? 12.758 -18.141 -12.789 1 96.06 123 GLY B N 1
ATOM 2400 C CA . GLY B 1 123 ? 11.312 -18.297 -12.656 1 96.06 123 GLY B CA 1
ATOM 2401 C C . GLY B 1 123 ? 10.562 -16.984 -12.68 1 96.06 123 GLY B C 1
ATOM 2402 O O . GLY B 1 123 ? 10.922 -16.047 -11.961 1 96.06 123 GLY B O 1
ATOM 2403 N N . PHE B 1 124 ? 9.531 -16.906 -13.578 1 97.62 124 PHE B N 1
ATOM 2404 C CA . PHE B 1 124 ? 8.734 -15.695 -13.711 1 97.62 124 PHE B CA 1
ATOM 2405 C C . PHE B 1 124 ? 7.344 -16.016 -14.25 1 97.62 124 PHE B C 1
ATOM 2407 O O . PHE B 1 124 ? 7.199 -16.844 -15.156 1 97.62 124 PHE B O 1
ATOM 2414 N N . TRP B 1 125 ? 6.387 -15.375 -13.641 1 98.06 125 TRP B N 1
ATOM 2415 C CA . TRP B 1 125 ? 5.012 -15.414 -14.133 1 98.06 125 TRP B CA 1
ATOM 2416 C C . TRP B 1 125 ? 4.312 -14.078 -13.898 1 98.06 125 TRP B C 1
ATOM 2418 O O . TRP B 1 125 ? 4.441 -13.484 -12.828 1 98.06 125 TRP B O 1
ATOM 2428 N N . ALA B 1 126 ? 3.637 -13.578 -14.898 1 98.44 126 ALA B N 1
ATOM 2429 C CA . ALA B 1 126 ? 2.824 -12.367 -14.742 1 98.44 126 ALA B CA 1
ATOM 2430 C C . ALA B 1 126 ? 1.456 -12.547 -15.391 1 98.44 126 ALA B C 1
ATOM 2432 O O . ALA B 1 126 ? 1.335 -13.188 -16.438 1 98.44 126 ALA B O 1
ATOM 2433 N N . VAL B 1 127 ? 0.522 -12.023 -14.766 1 98.56 127 VAL B N 1
ATOM 2434 C CA . VAL B 1 127 ? -0.835 -11.945 -15.289 1 98.56 127 VAL B CA 1
ATOM 2435 C C . VAL B 1 127 ? -1.294 -10.484 -15.312 1 98.56 127 VAL B C 1
ATOM 2437 O O . VAL B 1 127 ? -0.969 -9.719 -14.406 1 98.56 127 VAL B O 1
ATOM 2440 N N . SER B 1 128 ? -2.018 -10.078 -16.359 1 98.69 128 SER B N 1
ATOM 2441 C CA . SER B 1 128 ? -2.566 -8.734 -16.469 1 98.69 128 SER B CA 1
ATOM 2442 C C . SER B 1 128 ? -4.031 -8.766 -16.891 1 98.69 128 SER B C 1
ATOM 2444 O O . SER B 1 128 ? -4.508 -9.758 -17.438 1 98.69 128 SER B O 1
ATOM 2446 N N . GLY B 1 129 ? -4.723 -7.742 -16.562 1 98.81 129 GLY B N 1
ATOM 2447 C CA . GLY B 1 129 ? -6.137 -7.566 -16.859 1 98.81 129 GLY B CA 1
ATOM 2448 C C . GLY B 1 129 ? -6.801 -6.516 -15.992 1 98.81 129 GLY B C 1
ATOM 2449 O O . GLY B 1 129 ? -6.25 -5.43 -15.789 1 98.81 129 GLY B O 1
ATOM 2450 N N . GLY B 1 130 ? -8.031 -6.855 -15.594 1 98.88 130 GLY B N 1
ATOM 2451 C CA . GLY B 1 130 ? -8.789 -5.934 -14.75 1 98.88 130 GLY B CA 1
ATOM 2452 C C . GLY B 1 130 ? -9.305 -6.578 -13.477 1 98.88 130 GLY B C 1
ATOM 2453 O O . GLY B 1 130 ? -9.695 -7.746 -13.484 1 98.88 130 GLY B O 1
ATOM 2454 N N . TYR B 1 131 ? -9.305 -5.789 -12.406 1 98.94 131 TYR B N 1
ATOM 2455 C CA . TYR B 1 131 ? -10.039 -6.148 -11.195 1 98.94 131 TYR B CA 1
ATOM 2456 C C . TYR B 1 131 ? -11.344 -5.371 -11.102 1 98.94 131 TYR B C 1
ATOM 2458 O O . TYR B 1 131 ? -11.406 -4.199 -11.477 1 98.94 131 TYR B O 1
ATOM 2466 N N . GLU B 1 132 ? -12.32 -6.023 -10.656 1 98.94 132 GLU B N 1
ATOM 2467 C CA . GLU B 1 132 ? -13.547 -5.398 -10.172 1 98.94 132 GLU B CA 1
ATOM 2468 C C . GLU B 1 132 ? -13.734 -5.637 -8.672 1 98.94 132 GLU B C 1
ATOM 2470 O O . GLU B 1 132 ? -13.672 -6.777 -8.211 1 98.94 132 GLU B O 1
ATOM 2475 N N . PHE B 1 133 ? -13.969 -4.574 -7.992 1 99 133 PHE B N 1
ATOM 2476 C CA . PHE B 1 133 ? -14.211 -4.656 -6.555 1 99 133 PHE B CA 1
ATOM 2477 C C . PHE B 1 133 ? -15.617 -4.195 -6.215 1 99 133 PHE B C 1
ATOM 2479 O O . PHE B 1 133 ? -16.109 -3.215 -6.777 1 99 133 PHE B O 1
ATOM 2486 N N . GLY B 1 134 ? -16.297 -4.922 -5.414 1 98.94 134 GLY B N 1
ATOM 2487 C CA . GLY B 1 134 ? -17.453 -4.422 -4.68 1 98.94 134 GLY B CA 1
ATOM 2488 C C . GLY B 1 134 ? -17.109 -4.016 -3.256 1 98.94 134 GLY B C 1
ATOM 2489 O O . GLY B 1 134 ? -16.328 -4.688 -2.58 1 98.94 134 GLY B O 1
ATOM 2490 N N . LEU B 1 135 ? -17.672 -2.863 -2.82 1 98.94 135 LEU B N 1
ATOM 2491 C CA . LEU B 1 135 ? -17.406 -2.385 -1.466 1 98.94 135 LEU B CA 1
ATOM 2492 C C . LEU B 1 135 ? -18.703 -1.982 -0.773 1 98.94 135 LEU B C 1
ATOM 2494 O O . LEU B 1 135 ? -19.672 -1.61 -1.436 1 98.94 135 LEU B O 1
ATOM 2498 N N . GLN B 1 136 ? -18.641 -2.064 0.509 1 98.94 136 GLN B N 1
ATOM 2499 C CA . GLN B 1 136 ? -19.719 -1.627 1.373 1 98.94 136 GLN B CA 1
ATOM 2500 C C . GLN B 1 136 ? -19.203 -0.763 2.52 1 98.94 136 GLN B C 1
ATOM 2502 O O . GLN B 1 136 ? -18.172 -1.066 3.113 1 98.94 136 GLN B O 1
ATOM 2507 N N . ARG B 1 137 ? -19.922 0.296 2.793 1 98.62 137 ARG B N 1
ATOM 2508 C CA . ARG B 1 137 ? -19.594 1.1 3.963 1 98.62 137 ARG B CA 1
ATOM 2509 C C . ARG B 1 137 ? -19.609 0.256 5.234 1 98.62 137 ARG B C 1
ATOM 2511 O O . ARG B 1 137 ? -20.531 -0.547 5.434 1 98.62 137 ARG B O 1
ATOM 2518 N N . ALA B 1 138 ? -18.688 0.346 6.055 1 97.81 138 ALA B N 1
ATOM 2519 C CA . ALA B 1 138 ? -18.547 -0.331 7.344 1 97.81 138 ALA B CA 1
ATOM 2520 C C . ALA B 1 138 ? -18.016 0.62 8.414 1 97.81 138 ALA B C 1
ATOM 2522 O O . ALA B 1 138 ? -16.812 0.824 8.523 1 97.81 138 ALA B O 1
ATOM 2523 N N . GLY B 1 139 ? -18.922 1.136 9.25 1 94.56 139 GLY B N 1
ATOM 2524 C CA . GLY B 1 139 ? -18.516 2.191 10.164 1 94.56 139 GLY B CA 1
ATOM 2525 C C . GLY B 1 139 ? -18 3.428 9.453 1 94.56 139 GLY B C 1
ATOM 2526 O O . GLY B 1 139 ? -18.656 3.965 8.562 1 94.56 139 GLY B O 1
ATOM 2527 N N . ASP B 1 140 ? -16.812 3.857 9.859 1 93.44 140 ASP B N 1
ATOM 2528 C CA . ASP B 1 140 ? -16.219 5.062 9.281 1 93.44 140 ASP B CA 1
ATOM 2529 C C . ASP B 1 140 ? -15.289 4.715 8.117 1 93.44 140 ASP B C 1
ATOM 2531 O O . ASP B 1 140 ? -14.461 5.527 7.719 1 93.44 140 ASP B O 1
ATOM 2535 N N . ASN B 1 141 ? -15.469 3.541 7.598 1 97 141 ASN B N 1
ATOM 2536 C CA . ASN B 1 141 ? -14.633 3.094 6.492 1 97 141 ASN B CA 1
ATOM 2537 C C . ASN B 1 141 ? -15.422 2.254 5.492 1 97 141 ASN B C 1
ATOM 2539 O O . ASN B 1 141 ? -16.641 2.385 5.395 1 97 141 ASN B O 1
ATOM 2543 N N . TRP B 1 142 ? -14.766 1.648 4.609 1 98.69 142 TRP B N 1
ATOM 2544 C CA . TRP B 1 142 ? -15.32 0.771 3.584 1 98.69 142 TRP B CA 1
ATOM 2545 C C . TRP B 1 142 ? -14.633 -0.589 3.602 1 98.69 142 TRP B C 1
ATOM 2547 O O . TRP B 1 142 ? -13.438 -0.683 3.889 1 98.69 142 TRP B O 1
ATOM 2557 N N . GLN B 1 143 ? -15.414 -1.617 3.291 1 98.94 143 GLN B N 1
ATOM 2558 C CA . GLN B 1 143 ? -14.852 -2.957 3.193 1 98.94 143 GLN B CA 1
ATOM 2559 C C . GLN B 1 143 ? -15.125 -3.574 1.825 1 98.94 143 GLN B C 1
ATOM 2561 O O . GLN B 1 143 ? -16.188 -3.348 1.24 1 98.94 143 GLN B O 1
ATOM 2566 N N . ILE B 1 144 ? -14.227 -4.328 1.338 1 98.94 144 ILE B N 1
ATOM 2567 C CA . ILE B 1 144 ? -14.352 -5.047 0.074 1 98.94 144 ILE B CA 1
ATOM 2568 C C . ILE B 1 144 ? -15.234 -6.273 0.263 1 98.94 144 ILE B C 1
ATOM 2570 O O . ILE B 1 144 ? -14.953 -7.137 1.098 1 98.94 144 ILE B O 1
ATOM 2574 N N . THR B 1 145 ? -16.25 -6.352 -0.521 1 98.94 145 THR B N 1
ATOM 2575 C CA . THR B 1 145 ? -17.203 -7.445 -0.411 1 98.94 145 THR B CA 1
ATOM 2576 C C . THR B 1 145 ? -17.062 -8.414 -1.582 1 98.94 145 THR B C 1
ATOM 2578 O O . THR B 1 145 ? -17.594 -9.523 -1.551 1 98.94 145 THR B O 1
ATOM 2581 N N . SER B 1 146 ? -16.359 -7.984 -2.574 1 98.94 146 SER B N 1
ATOM 2582 C CA . SER B 1 146 ? -16.094 -8.875 -3.699 1 98.94 146 SER B CA 1
ATOM 2583 C C . SER B 1 146 ? -14.859 -8.438 -4.469 1 98.94 146 SER B C 1
ATOM 2585 O O . SER B 1 146 ? -14.594 -7.242 -4.602 1 98.94 146 SER B O 1
ATOM 2587 N N . VAL B 1 147 ? -14.109 -9.398 -4.965 1 98.94 147 VAL B N 1
ATOM 2588 C CA . VAL B 1 147 ? -12.961 -9.234 -5.855 1 98.94 147 VAL B CA 1
ATOM 2589 C C . VAL B 1 147 ? -13.109 -10.156 -7.062 1 98.94 147 VAL B C 1
ATOM 2591 O O . VAL B 1 147 ? -13.25 -11.367 -6.91 1 98.94 147 VAL B O 1
ATOM 2594 N N . LYS B 1 148 ? -13.109 -9.555 -8.203 1 98.94 148 LYS B N 1
ATOM 2595 C CA . LYS B 1 148 ? -13.141 -10.32 -9.445 1 98.94 148 LYS B CA 1
ATOM 2596 C C . LYS B 1 148 ? -11.961 -9.961 -10.344 1 98.94 148 LYS B C 1
ATOM 2598 O O . LYS B 1 148 ? -11.734 -8.789 -10.641 1 98.94 148 LYS B O 1
ATOM 2603 N N . LEU B 1 149 ? -11.227 -10.992 -10.719 1 98.88 149 LEU B N 1
ATOM 2604 C CA . LEU B 1 149 ? -10.133 -10.836 -11.672 1 98.88 149 LEU B CA 1
ATOM 2605 C C . LEU B 1 149 ? -10.578 -11.227 -13.078 1 98.88 149 LEU B C 1
ATOM 2607 O O . LEU B 1 149 ? -11.148 -12.305 -13.273 1 98.88 149 LEU B O 1
ATOM 2611 N N . ASN B 1 150 ? -10.422 -10.336 -14 1 98.88 150 ASN B N 1
ATOM 2612 C CA . ASN B 1 150 ? -10.617 -10.602 -15.422 1 98.88 150 ASN B CA 1
ATOM 2613 C C . ASN B 1 150 ? -9.297 -10.656 -16.172 1 98.88 150 ASN B C 1
ATOM 2615 O O . ASN B 1 150 ? -8.719 -9.617 -16.5 1 98.88 150 ASN B O 1
ATOM 2619 N N . ARG B 1 151 ? -8.898 -11.82 -16.5 1 98.75 151 ARG B N 1
ATOM 2620 C CA . ARG B 1 151 ? -7.578 -12.016 -17.094 1 98.75 151 ARG B CA 1
ATOM 2621 C C . ARG B 1 151 ? -7.57 -11.578 -18.562 1 98.75 151 ARG B C 1
ATOM 2623 O O . ARG B 1 151 ? -8.48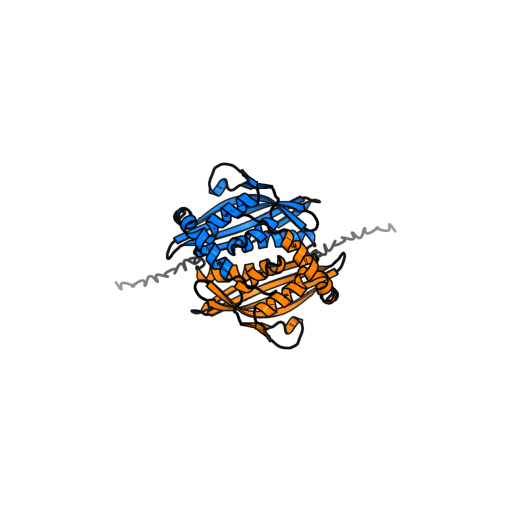4 -11.906 -19.312 1 98.75 151 ARG B O 1
ATOM 2630 N N . LYS B 1 152 ? -6.566 -10.914 -18.922 1 98.69 152 LYS B N 1
ATOM 2631 C CA . LYS B 1 152 ? -6.391 -10.516 -20.328 1 98.69 152 LYS B CA 1
ATOM 2632 C C . LYS B 1 152 ? -5.145 -11.172 -20.922 1 98.69 152 LYS B C 1
ATOM 2634 O O . LYS B 1 152 ? -5.152 -11.57 -22.094 1 98.69 152 LYS B O 1
ATOM 2639 N N . ALA B 1 153 ? -4.051 -11.203 -20.188 1 98.38 153 ALA B N 1
ATOM 2640 C CA . ALA B 1 153 ? -2.811 -11.758 -20.719 1 98.38 153 ALA B CA 1
ATOM 2641 C C . ALA B 1 153 ? -1.96 -12.375 -19.609 1 98.38 153 ALA B C 1
ATOM 2643 O O . ALA B 1 153 ? -2.143 -12.062 -18.438 1 98.38 153 ALA B O 1
ATOM 2644 N N . GLU B 1 154 ? -1.031 -13.242 -20 1 97.69 154 GLU B N 1
ATOM 2645 C CA . GLU B 1 154 ? -0.037 -13.844 -19.109 1 97.69 154 GLU B CA 1
ATOM 2646 C C . GLU B 1 154 ? 1.347 -13.844 -19.766 1 97.69 154 GLU B C 1
ATOM 2648 O O . GLU B 1 154 ? 1.466 -13.828 -20.984 1 97.69 154 GLU B O 1
ATOM 2653 N N . GLN B 1 155 ? 2.256 -13.789 -18.984 1 97.12 155 GLN B N 1
ATOM 2654 C CA . GLN B 1 155 ? 3.652 -13.922 -19.391 1 97.12 155 GLN B CA 1
ATOM 2655 C C . GLN B 1 155 ? 4.41 -14.859 -18.453 1 97.12 155 GLN B C 1
ATOM 2657 O O . GLN B 1 155 ? 4.113 -14.93 -17.25 1 97.12 155 GLN B O 1
ATOM 2662 N N . GLY B 1 156 ? 5.406 -15.547 -18.969 1 97.19 156 GLY B N 1
ATOM 2663 C CA . GLY B 1 156 ? 6.211 -16.438 -18.172 1 97.19 156 GLY B CA 1
ATOM 2664 C C . GLY B 1 156 ? 5.582 -17.812 -17.984 1 97.19 156 GLY B C 1
ATOM 2665 O O . GLY B 1 156 ? 4.902 -18.312 -18.891 1 97.19 156 GLY B O 1
ATOM 2666 N N . SER B 1 157 ? 5.953 -18.484 -16.938 1 97.31 157 SER B N 1
ATOM 2667 C CA . SER B 1 157 ? 5.527 -19.859 -16.75 1 97.31 157 SER B CA 1
ATOM 2668 C C . SER B 1 157 ? 4.777 -20.031 -15.43 1 97.31 157 SER B C 1
ATOM 2670 O O . SER B 1 157 ? 5.23 -19.547 -14.383 1 97.31 157 SER B O 1
ATOM 2672 N N . ARG B 1 158 ? 3.693 -20.797 -15.477 1 97 158 ARG B N 1
ATOM 2673 C CA . ARG B 1 158 ? 2.91 -21.078 -14.273 1 97 158 ARG B CA 1
ATOM 2674 C C . ARG B 1 158 ? 3.615 -22.094 -13.391 1 97 158 ARG B C 1
ATOM 2676 O O . ARG B 1 158 ? 3.156 -22.375 -12.281 1 97 158 ARG B O 1
ATOM 2683 N N . ASP B 1 159 ? 4.746 -22.594 -13.82 1 95.5 159 ASP B N 1
ATOM 2684 C CA . ASP B 1 159 ? 5.512 -23.547 -13.039 1 95.5 159 ASP B CA 1
ATOM 2685 C C . ASP B 1 159 ? 5.887 -22.984 -11.68 1 95.5 159 ASP B C 1
ATOM 2687 O O . ASP B 1 159 ? 5.992 -23.719 -10.695 1 95.5 159 ASP B O 1
ATOM 2691 N N . VAL B 1 160 ? 6.008 -21.688 -11.617 1 96.69 160 VAL B N 1
ATOM 2692 C CA . VAL B 1 160 ? 6.441 -21.047 -10.383 1 96.69 160 VAL B CA 1
ATOM 2693 C C . VAL B 1 160 ? 5.324 -21.125 -9.344 1 96.69 160 VAL B C 1
ATOM 2695 O O . VAL B 1 160 ? 5.578 -21.016 -8.141 1 96.69 160 VAL B O 1
ATOM 2698 N N . LEU B 1 161 ? 4.094 -21.281 -9.781 1 97.44 161 LEU B N 1
ATOM 2699 C CA . LEU B 1 161 ? 2.953 -21.312 -8.875 1 97.44 161 LEU B CA 1
ATOM 2700 C C . LEU B 1 161 ? 2.98 -22.547 -7.988 1 97.44 161 LEU B C 1
ATOM 2702 O O . LEU B 1 161 ? 2.617 -22.484 -6.812 1 97.44 161 LEU B O 1
ATOM 2706 N N . ALA B 1 162 ? 3.445 -23.656 -8.531 1 95.25 162 ALA B N 1
ATOM 2707 C CA . ALA B 1 162 ? 3.469 -24.922 -7.801 1 95.25 162 ALA B CA 1
ATOM 2708 C C . ALA B 1 162 ? 4.57 -24.922 -6.75 1 95.25 162 ALA B C 1
ATOM 2710 O O . ALA B 1 162 ? 4.477 -25.641 -5.742 1 95.25 162 ALA B O 1
ATOM 2711 N N . GLU B 1 163 ? 5.594 -24.141 -6.902 1 95.5 163 GLU B N 1
ATOM 2712 C CA . GLU B 1 163 ? 6.777 -24.156 -6.047 1 95.5 163 GLU B CA 1
ATOM 2713 C C . GLU B 1 163 ? 6.617 -23.203 -4.867 1 95.5 163 GLU B C 1
ATOM 2715 O O . GLU B 1 163 ? 7.156 -23.438 -3.787 1 95.5 163 GLU B O 1
ATOM 2720 N N . ALA B 1 164 ? 5.848 -22.172 -5.016 1 97.44 164 ALA B N 1
ATOM 2721 C CA . ALA B 1 164 ? 5.805 -21.047 -4.086 1 97.44 164 ALA B CA 1
ATOM 2722 C C . ALA B 1 164 ? 5.387 -21.5 -2.691 1 97.44 164 ALA B C 1
ATOM 2724 O O . ALA B 1 164 ? 6.016 -21.125 -1.696 1 97.44 164 ALA B O 1
ATOM 2725 N N . PRO B 1 165 ? 4.371 -22.422 -2.598 1 97.94 165 PRO B N 1
ATOM 2726 C CA . PRO B 1 165 ? 3.898 -22.766 -1.257 1 97.94 165 PRO B CA 1
ATOM 2727 C C . PRO B 1 165 ? 4.973 -23.453 -0.413 1 97.94 165 PRO B C 1
ATOM 2729 O O . PRO B 1 165 ? 4.949 -23.359 0.817 1 97.94 165 PRO B O 1
ATOM 2732 N N . LYS B 1 166 ? 5.973 -24.016 -1.04 1 97.38 166 LYS B N 1
ATOM 2733 C CA . LYS B 1 166 ? 7.039 -24.719 -0.338 1 97.38 166 LYS B CA 1
ATOM 2734 C C . LYS B 1 166 ? 7.859 -23.766 0.522 1 97.38 166 LYS B C 1
ATOM 2736 O O . LYS B 1 166 ? 8.453 -24.172 1.522 1 97.38 166 LYS B O 1
ATOM 2741 N N . TYR B 1 167 ? 7.824 -22.5 0.233 1 97.75 167 TYR B N 1
ATOM 2742 C CA . TYR B 1 167 ? 8.734 -21.562 0.874 1 97.75 167 TYR B CA 1
ATOM 2743 C C . TYR B 1 167 ? 7.961 -20.484 1.637 1 97.75 167 TYR B C 1
ATOM 2745 O O . TYR B 1 167 ? 8.547 -19.703 2.379 1 97.75 167 TYR B O 1
ATOM 2753 N N . ALA B 1 168 ? 6.668 -20.484 1.487 1 98.5 168 ALA B N 1
ATOM 2754 C CA . ALA B 1 168 ? 5.844 -19.359 1.92 1 98.5 168 ALA B CA 1
ATOM 2755 C C . ALA B 1 168 ? 5.941 -19.141 3.43 1 98.5 168 ALA B C 1
ATOM 2757 O O . ALA B 1 168 ? 6.211 -18.031 3.896 1 98.5 168 ALA B O 1
ATOM 2758 N N . ALA B 1 169 ? 5.793 -20.234 4.133 1 97.69 169 ALA B N 1
ATOM 2759 C CA . ALA B 1 169 ? 5.758 -20.125 5.59 1 97.69 169 ALA B CA 1
ATOM 2760 C C . ALA B 1 169 ? 7.09 -19.609 6.133 1 97.69 169 ALA B C 1
ATOM 2762 O O . ALA B 1 169 ? 7.117 -18.688 6.953 1 97.69 169 ALA B O 1
ATOM 2763 N N . GLN B 1 170 ? 8.164 -20.203 5.695 1 97.81 170 GLN B N 1
ATOM 2764 C CA . GLN B 1 170 ? 9.484 -19.812 6.176 1 97.81 170 GLN B CA 1
ATOM 2765 C C . GLN B 1 170 ? 9.82 -18.375 5.758 1 97.81 170 GLN B C 1
ATOM 2767 O O . GLN B 1 170 ? 10.344 -17.594 6.555 1 97.81 170 GLN B O 1
ATOM 2772 N N . ASN B 1 171 ? 9.547 -18.031 4.543 1 97.75 171 ASN B N 1
ATOM 2773 C CA . ASN B 1 171 ? 9.812 -16.672 4.062 1 97.75 171 ASN B CA 1
ATOM 2774 C C . ASN B 1 171 ? 8.984 -15.641 4.816 1 97.75 171 ASN B C 1
ATOM 2776 O O . ASN B 1 171 ? 9.477 -14.555 5.129 1 97.75 171 ASN B O 1
ATOM 2780 N N . LEU B 1 172 ? 7.703 -16 5.027 1 98 172 LEU B N 1
ATOM 2781 C CA . LEU B 1 172 ? 6.852 -15.086 5.777 1 98 172 LEU B CA 1
ATOM 2782 C C . LEU B 1 172 ? 7.414 -14.836 7.172 1 98 172 LEU B C 1
ATOM 2784 O O . LEU B 1 172 ? 7.477 -13.688 7.625 1 98 172 LEU B O 1
ATOM 2788 N N . LYS B 1 173 ? 7.812 -15.891 7.824 1 97.56 173 LYS B N 1
ATOM 2789 C CA . LYS B 1 173 ? 8.406 -15.766 9.156 1 97.56 173 LYS B CA 1
ATOM 2790 C C . LYS B 1 173 ? 9.648 -14.875 9.125 1 97.56 173 LYS B C 1
ATOM 2792 O O . LYS B 1 173 ? 9.812 -14.008 9.984 1 97.56 173 LYS B O 1
ATOM 2797 N N . THR B 1 174 ? 10.492 -15.062 8.156 1 97.12 174 THR B N 1
ATOM 2798 C CA . THR B 1 174 ? 11.719 -14.281 8 1 97.12 174 THR B CA 1
ATOM 2799 C C . THR B 1 174 ? 11.398 -12.805 7.777 1 97.12 174 THR B C 1
ATOM 2801 O O . THR B 1 174 ? 12.016 -11.938 8.391 1 97.12 174 THR B O 1
ATOM 2804 N N . ARG B 1 175 ? 10.414 -12.508 6.961 1 96.75 175 ARG B N 1
ATOM 2805 C CA . ARG B 1 175 ? 10.039 -11.133 6.656 1 96.75 175 ARG B CA 1
ATOM 2806 C C . ARG B 1 175 ? 9.383 -10.461 7.863 1 96.75 175 ARG B C 1
ATOM 2808 O O . ARG B 1 175 ? 9.602 -9.273 8.109 1 96.75 175 ARG B O 1
ATOM 2815 N N . GLU B 1 176 ? 8.555 -11.25 8.555 1 96.44 176 GLU B N 1
ATOM 2816 C CA . GLU B 1 176 ? 7.895 -10.727 9.742 1 96.44 176 GLU B CA 1
ATOM 2817 C C . GLU B 1 176 ? 8.914 -10.352 10.82 1 96.44 176 GLU B C 1
ATOM 2819 O O . GLU B 1 176 ? 8.703 -9.398 11.57 1 96.44 176 GLU B O 1
ATOM 2824 N N . ALA B 1 177 ? 10.047 -11.023 10.859 1 97.06 177 ALA B N 1
ATOM 2825 C CA . ALA B 1 177 ? 11.094 -10.75 11.844 1 97.06 177 ALA B CA 1
ATOM 2826 C C . ALA B 1 177 ? 11.766 -9.406 11.57 1 97.06 177 ALA B C 1
ATOM 2828 O O . ALA B 1 177 ? 12.469 -8.875 12.438 1 97.06 177 ALA B O 1
ATOM 2829 N N . LEU B 1 178 ? 11.562 -8.859 10.375 1 96.94 178 LEU B N 1
ATOM 2830 C CA . LEU B 1 178 ? 12.188 -7.594 10 1 96.94 178 LEU B CA 1
ATOM 2831 C C . LEU B 1 178 ? 11.297 -6.414 10.383 1 96.94 178 LEU B C 1
ATOM 2833 O O . LEU B 1 178 ? 11.688 -5.258 10.211 1 96.94 178 LEU B O 1
ATOM 2837 N N . LYS B 1 179 ? 10.07 -6.672 10.867 1 97.62 179 LYS B N 1
ATOM 2838 C CA . LYS B 1 179 ? 9.203 -5.594 11.336 1 97.62 179 LYS B CA 1
ATOM 2839 C C . LYS B 1 179 ? 9.906 -4.738 12.383 1 97.62 179 LYS B C 1
ATOM 2841 O O . LYS B 1 179 ? 10.641 -5.258 13.227 1 97.62 179 LYS B O 1
ATOM 2846 N N . VAL B 1 180 ? 9.594 -3.465 12.352 1 98 180 VAL B N 1
ATOM 2847 C CA . VAL B 1 180 ? 10.258 -2.523 13.25 1 98 180 VAL B CA 1
ATOM 2848 C C . VAL B 1 180 ? 9.352 -2.213 14.438 1 98 180 VAL B C 1
ATOM 2850 O O . VAL B 1 180 ? 8.195 -1.814 14.258 1 98 180 VAL B O 1
ATOM 2853 N N . THR B 1 181 ? 9.852 -2.461 15.617 1 96.56 181 THR B N 1
ATOM 2854 C CA . THR B 1 181 ? 9.172 -2.02 16.828 1 96.56 181 THR B CA 1
ATOM 2855 C C . THR B 1 181 ? 9.445 -0.542 17.094 1 96.56 181 THR B C 1
ATOM 2857 O O . THR B 1 181 ? 10.602 -0.122 17.156 1 96.56 181 THR B O 1
ATOM 2860 N N . TYR B 1 182 ? 8.406 0.19 17.25 1 94.75 182 TYR B N 1
ATOM 2861 C CA . TYR B 1 182 ? 8.586 1.628 17.406 1 94.75 182 TYR B CA 1
ATOM 2862 C C . TYR B 1 182 ? 7.918 2.111 18.703 1 94.75 182 TYR B C 1
ATOM 2864 O O . TYR B 1 182 ? 8.062 3.277 19.078 1 94.75 182 TYR B O 1
ATOM 2872 N N . GLN B 1 183 ? 7.148 1.344 19.359 1 83.69 183 GLN B N 1
ATOM 2873 C CA . GLN B 1 183 ? 6.562 1.703 20.641 1 83.69 183 GLN B CA 1
ATOM 2874 C C . GLN B 1 183 ? 7.516 1.379 21.781 1 83.69 183 GLN B C 1
ATOM 2876 O O . GLN B 1 183 ? 8.328 0.458 21.688 1 83.69 183 GLN B O 1
#

Secondary structure (DSSP, 8-state):
------------------------HHHHHHHHHHHHHHHHHHHT-HHHHHTTEEEEEEEE-HHHH-S--EEEEHHHHHHHHHTTGGGSSEEEEEEEEEEEEEETTEEEEEEEEEEEEEETTTEEEEEEEEEEEEEEEETTEEEEEEEEEEEEEEEE-THHHHHTHHHHHHHHHHHHTTPPP--/------------------------HHHHHHHHHHHHHHHHHHHT-HHHHHTTEEEEEEEE-HHHH-S--EEEEHHHHHHHHHTTGGGSSEEEEEEEEEEEEEETTEEEEEEEEEEEEEETTTEEEEEEEEEEEEEEEETTEEEEEEEEEEEEEEEE-THHHHHTHHHHHHHHHHHHTTPPP--

Solvent-accessible surface area (backbone atoms only — not comparable to full-atom values): 19402 Å² total; per-residue (Å²): 135,84,81,77,78,76,78,76,77,75,73,72,73,73,70,70,65,73,62,75,71,72,80,47,73,68,55,41,52,49,52,41,48,56,57,24,50,35,33,26,57,51,67,65,37,43,33,61,42,30,48,43,36,28,71,57,26,39,42,28,49,31,69,73,74,45,87,65,66,38,81,43,45,32,44,58,52,37,38,53,46,52,42,32,58,42,24,32,79,41,47,32,56,47,73,45,77,75,43,79,47,77,58,90,61,35,33,40,33,38,30,34,39,39,38,37,39,32,35,80,94,78,39,32,30,32,42,29,35,37,38,40,36,33,32,34,60,52,88,94,45,60,21,36,39,27,43,33,47,44,60,69,48,72,45,76,43,72,69,48,66,76,54,15,45,81,36,1,59,63,42,41,54,58,56,58,69,49,45,40,78,46,126,134,85,82,76,77,77,79,76,75,75,73,72,74,72,69,70,67,71,62,75,72,73,81,47,71,68,56,40,52,50,53,40,48,56,56,24,49,37,33,25,57,50,69,65,38,43,34,62,40,30,47,42,36,28,72,56,27,38,44,27,48,30,67,73,74,46,87,66,67,38,81,42,44,31,45,59,53,38,38,52,46,50,41,32,58,42,24,31,78,41,47,32,56,48,72,46,77,76,44,79,46,75,59,90,61,34,33,41,34,39,29,35,37,39,38,37,37,33,34,78,94,77,37,33,30,31,42,29,36,37,39,41,36,34,32,33,61,50,88,96,46,61,21,34,40,28,43,32,46,44,61,71,50,73,44,77,42,73,69,48,66,75,52,16,47,82,36,1,59,63,41,40,53,57,56,58,69,50,44,38,78,46,127

Radius of gyration: 24.7 Å; Cα contacts (8 Å, |Δi|>4): 716; chains: 2; bounding box: 73×78×90 Å